Protein AF-A0A1M5LAT4-F1 (afdb_monomer_lite)

Organism: NCBI:txid1508389

Structure (mmCIF, N/CA/C/O backbone):
data_AF-A0A1M5LAT4-F1
#
_entry.id   AF-A0A1M5LAT4-F1
#
loop_
_atom_site.group_PDB
_atom_site.id
_atom_site.type_symbol
_atom_site.label_atom_id
_atom_site.label_alt_id
_atom_site.label_comp_id
_atom_site.label_asym_id
_atom_site.label_entity_id
_atom_site.label_seq_id
_atom_site.pdbx_PDB_ins_code
_atom_site.Cartn_x
_atom_site.Cartn_y
_atom_site.Cartn_z
_atom_site.occupancy
_atom_site.B_iso_or_equiv
_atom_site.auth_seq_id
_atom_site.auth_comp_id
_atom_site.auth_asym_id
_atom_site.auth_atom_id
_atom_site.pdbx_PDB_model_num
ATOM 1 N N . MET A 1 1 ? -32.241 -12.413 3.068 1.00 38.00 1 MET A N 1
ATOM 2 C CA . MET A 1 1 ? -31.663 -13.450 3.948 1.00 38.00 1 MET A CA 1
ATOM 3 C C . MET A 1 1 ? -32.256 -14.799 3.569 1.00 38.00 1 MET A C 1
ATOM 5 O O . MET A 1 1 ? -33.419 -15.039 3.853 1.00 38.00 1 MET A O 1
ATOM 9 N N . ARG A 1 2 ? -31.487 -15.647 2.881 1.00 30.70 2 ARG A N 1
ATOM 10 C CA . ARG A 1 2 ? -31.739 -17.091 2.775 1.00 30.70 2 ARG A CA 1
ATOM 11 C C . ARG A 1 2 ? -30.520 -17.772 3.378 1.00 30.70 2 ARG A C 1
ATOM 13 O O . ARG A 1 2 ? -29.404 -17.473 2.968 1.00 30.70 2 ARG A O 1
ATOM 20 N N . MET A 1 3 ? -30.750 -18.585 4.400 1.00 35.03 3 MET A N 1
ATOM 21 C CA . MET A 1 3 ? -29.731 -19.415 5.030 1.00 35.03 3 MET A CA 1
ATOM 22 C C . MET A 1 3 ? -29.329 -20.536 4.064 1.00 35.03 3 MET A C 1
ATOM 24 O O . MET A 1 3 ? -30.205 -21.164 3.473 1.00 35.03 3 MET A O 1
ATOM 28 N N . CYS A 1 4 ? -28.029 -20.804 3.923 1.00 37.41 4 CYS A N 1
ATOM 29 C CA . CYS A 1 4 ? -27.569 -22.090 3.404 1.00 37.41 4 CYS A CA 1
ATOM 30 C C . CYS A 1 4 ? -27.713 -23.117 4.529 1.00 37.41 4 CYS A C 1
ATOM 32 O O . CYS A 1 4 ? -26.981 -23.064 5.517 1.00 37.41 4 CYS A O 1
ATOM 34 N N . GLY A 1 5 ? -28.707 -23.993 4.383 1.00 33.53 5 GLY A N 1
ATOM 35 C CA . GLY A 1 5 ? -28.889 -25.177 5.209 1.00 33.53 5 GLY A CA 1
ATOM 36 C C . GLY A 1 5 ? -27.759 -26.176 4.981 1.00 33.53 5 GLY A C 1
ATOM 37 O O . GLY A 1 5 ? -27.284 -26.367 3.862 1.00 33.53 5 GLY A O 1
ATOM 38 N N . PHE A 1 6 ? -27.321 -26.763 6.084 1.00 48.72 6 PHE A N 1
ATOM 39 C CA . PHE A 1 6 ? -26.378 -27.860 6.163 1.00 48.72 6 PHE A CA 1
ATOM 40 C C . PHE A 1 6 ? -27.213 -29.144 6.155 1.00 48.72 6 PHE A C 1
ATOM 42 O O . PHE A 1 6 ? -27.830 -29.448 7.167 1.00 48.72 6 PHE A O 1
ATOM 49 N N . ASP A 1 7 ? -27.257 -29.862 5.032 1.00 38.88 7 ASP A N 1
ATOM 50 C CA . ASP A 1 7 ? -27.910 -31.172 4.934 1.00 38.88 7 ASP A CA 1
ATOM 51 C C . ASP A 1 7 ? -26.970 -32.177 4.256 1.00 38.88 7 ASP A C 1
ATOM 53 O O . ASP A 1 7 ? -26.504 -31.959 3.136 1.00 38.88 7 ASP A O 1
ATOM 57 N N . GLY A 1 8 ? -26.737 -33.305 4.932 1.00 34.81 8 GLY A N 1
ATOM 58 C CA . GLY A 1 8 ? -26.387 -34.565 4.275 1.00 34.81 8 GLY A CA 1
ATOM 59 C C . GLY A 1 8 ? -24.913 -34.972 4.253 1.00 34.81 8 GLY A C 1
ATOM 60 O O . GLY A 1 8 ? -24.355 -35.212 3.183 1.00 34.81 8 GLY A O 1
ATOM 61 N N . LEU A 1 9 ? -24.310 -35.171 5.429 1.00 40.91 9 LEU A N 1
ATOM 62 C CA . LEU A 1 9 ? -23.431 -36.331 5.612 1.00 40.91 9 LEU A CA 1
ATOM 63 C C . LEU A 1 9 ? -24.376 -37.541 5.664 1.00 40.91 9 LEU A C 1
ATOM 65 O O . LEU A 1 9 ? -25.207 -37.565 6.560 1.00 40.91 9 LEU A O 1
ATOM 69 N N . ASP A 1 10 ? -24.326 -38.413 4.650 1.00 38.88 10 ASP A N 1
ATOM 70 C CA . ASP A 1 10 ? -24.841 -39.804 4.602 1.00 38.88 10 ASP A CA 1
ATOM 71 C C . ASP A 1 10 ? -25.360 -40.162 3.197 1.00 38.88 10 ASP A C 1
ATOM 73 O O . ASP A 1 10 ? -26.544 -40.355 2.940 1.00 38.88 10 ASP A O 1
ATOM 77 N N . SER A 1 11 ? -24.436 -40.278 2.243 1.00 38.75 11 SER A N 1
ATOM 78 C CA . SER A 1 11 ? -24.612 -41.169 1.087 1.00 38.75 11 SER A CA 1
ATOM 79 C C . SER A 1 11 ? -23.253 -41.721 0.660 1.00 38.75 11 SER A C 1
ATOM 81 O O . SER A 1 11 ? -22.569 -41.246 -0.245 1.00 38.75 11 SER A O 1
ATOM 83 N N . PHE A 1 12 ? -22.845 -42.741 1.410 1.00 42.44 12 PHE A N 1
ATOM 84 C CA . PHE A 1 12 ? -21.807 -43.693 1.049 1.00 42.44 12 PHE A CA 1
ATOM 85 C C . PHE A 1 12 ? -22.150 -44.366 -0.299 1.00 42.44 12 PHE A C 1
ATOM 87 O O . PHE A 1 12 ? -23.277 -44.800 -0.512 1.00 42.44 12 PHE A O 1
ATOM 94 N N . LEU A 1 13 ? -21.119 -44.538 -1.134 1.00 43.12 13 LEU A N 1
ATOM 95 C CA . LEU A 1 13 ? -20.994 -45.500 -2.242 1.00 43.12 13 LEU A CA 1
ATOM 96 C C . LEU A 1 13 ? -21.685 -45.185 -3.583 1.00 43.12 13 LEU A C 1
ATOM 98 O O . LEU A 1 13 ? -22.865 -45.424 -3.805 1.00 43.12 13 LEU A O 1
ATOM 102 N N . GLY A 1 14 ? -20.831 -44.868 -4.563 1.00 41.31 14 GLY A N 1
ATOM 103 C CA . GLY A 1 14 ? -20.960 -45.462 -5.894 1.00 41.31 14 GLY A CA 1
ATOM 104 C C . GLY A 1 14 ? -21.566 -44.586 -6.984 1.00 41.31 14 GLY A C 1
ATOM 105 O O . GLY A 1 14 ? -22.631 -44.899 -7.502 1.00 41.31 14 GLY A O 1
ATOM 106 N N . LYS A 1 15 ? -20.828 -43.571 -7.449 1.00 34.50 15 LYS A N 1
ATOM 107 C CA . LYS A 1 15 ? -20.846 -43.187 -8.873 1.00 34.50 15 LYS A CA 1
ATOM 108 C C . LYS A 1 15 ? -19.645 -42.311 -9.223 1.00 34.50 15 LYS A C 1
ATOM 110 O O . LYS A 1 15 ? -19.534 -41.171 -8.784 1.00 34.50 15 LYS A O 1
ATOM 115 N N . LYS A 1 16 ? -18.751 -42.857 -10.055 1.00 46.84 16 LYS A N 1
ATOM 116 C CA . LYS A 1 16 ? -17.821 -42.075 -10.878 1.00 46.84 16 LYS A CA 1
ATOM 117 C C . LYS A 1 16 ? -18.652 -41.117 -11.737 1.00 46.84 16 LYS A C 1
ATOM 119 O O . LYS A 1 16 ? -19.292 -41.554 -12.687 1.00 46.84 16 LYS A O 1
ATOM 124 N N . ALA A 1 17 ? -18.625 -39.833 -11.418 1.00 40.69 17 ALA A N 1
ATOM 125 C CA . ALA A 1 17 ? -19.034 -38.772 -12.325 1.00 40.69 17 ALA A CA 1
ATOM 126 C C . ALA A 1 17 ? -18.101 -37.588 -12.072 1.00 40.69 17 ALA A C 1
ATOM 128 O O . ALA A 1 17 ? -18.102 -37.009 -10.985 1.00 40.69 17 ALA A O 1
ATOM 129 N N . GLY A 1 18 ? -17.237 -37.304 -13.048 1.00 47.22 18 GLY A N 1
ATOM 130 C CA . GLY A 1 18 ? -16.324 -36.171 -13.004 1.00 47.22 18 GLY A CA 1
ATOM 131 C C . GLY A 1 18 ? -17.115 -34.887 -12.798 1.00 47.22 18 GLY A C 1
ATOM 132 O O . GLY A 1 18 ? -17.908 -34.501 -13.653 1.00 47.22 18 GLY A O 1
ATOM 133 N N . ARG A 1 19 ? -16.913 -34.241 -11.649 1.00 41.84 19 ARG A N 1
ATOM 134 C CA . ARG A 1 19 ? -17.373 -32.871 -11.446 1.00 41.84 19 ARG A CA 1
ATOM 135 C C . ARG A 1 19 ? -16.429 -31.954 -12.225 1.00 41.84 19 ARG A C 1
ATOM 137 O O . ARG A 1 19 ? -15.225 -32.010 -11.974 1.00 41.84 19 ARG A O 1
ATOM 144 N N . PRO A 1 20 ? -16.920 -31.139 -13.170 1.00 40.19 20 PRO A N 1
ATOM 145 C CA . PRO A 1 20 ? -16.083 -30.131 -13.797 1.00 40.19 20 PRO A CA 1
ATOM 146 C C . PRO A 1 20 ? -15.702 -29.087 -12.738 1.00 40.19 20 PRO A C 1
ATOM 148 O O . PRO A 1 20 ? -16.550 -28.635 -11.969 1.00 40.19 20 PRO A O 1
ATOM 151 N N . ALA A 1 21 ? -14.428 -28.688 -12.702 1.00 48.66 21 ALA A N 1
ATOM 152 C CA . ALA A 1 21 ? -13.865 -27.668 -11.803 1.00 48.66 21 ALA A CA 1
ATOM 153 C C . ALA A 1 21 ? -14.453 -26.243 -11.999 1.00 48.66 21 ALA A C 1
ATOM 155 O O . ALA A 1 21 ? -13.915 -25.253 -11.508 1.00 48.66 21 ALA A O 1
ATOM 156 N N . THR A 1 22 ? -15.558 -26.123 -12.736 1.00 47.88 22 THR A N 1
ATOM 157 C CA . THR A 1 22 ? -16.209 -24.872 -13.133 1.00 47.88 22 THR A CA 1
ATOM 158 C C . THR A 1 22 ? -17.220 -24.351 -12.107 1.00 47.88 22 THR A C 1
ATOM 160 O O . THR A 1 22 ? -17.593 -23.186 -12.170 1.00 47.88 22 THR A O 1
ATOM 163 N N . PHE A 1 23 ? -17.668 -25.174 -11.150 1.00 40.22 23 PHE A N 1
ATOM 164 C CA . PHE A 1 23 ? -18.742 -24.780 -10.223 1.00 40.22 23 PHE A CA 1
ATOM 165 C C . PHE A 1 23 ? -18.245 -23.946 -9.024 1.00 40.22 23 PHE A C 1
ATOM 167 O O . PHE A 1 23 ? -18.907 -22.992 -8.621 1.00 40.22 23 PHE A O 1
ATOM 174 N N . GLU A 1 24 ? -17.050 -24.231 -8.488 1.00 43.88 24 GLU A N 1
ATOM 175 C CA . GLU A 1 24 ? -16.435 -23.402 -7.429 1.00 43.88 24 GLU A CA 1
ATOM 176 C C . GLU A 1 24 ? -15.959 -22.043 -7.959 1.00 43.88 24 GLU A C 1
ATOM 178 O O . GLU A 1 24 ? -16.046 -21.030 -7.265 1.00 43.88 24 GLU A O 1
ATOM 183 N N . THR A 1 25 ? -15.516 -21.991 -9.218 1.00 42.94 25 THR A N 1
ATOM 184 C CA . THR A 1 25 ? -15.091 -20.747 -9.871 1.00 42.94 25 THR A CA 1
ATOM 185 C C . THR A 1 25 ? -16.272 -19.832 -10.200 1.00 42.94 25 THR A C 1
ATOM 187 O O . THR A 1 25 ? -16.139 -18.620 -10.060 1.00 42.94 25 THR A O 1
ATOM 190 N N . GLN A 1 26 ? -17.443 -20.374 -10.553 1.00 40.06 26 GLN A N 1
ATOM 191 C CA . GLN A 1 26 ? -18.651 -19.571 -10.796 1.00 40.06 26 GLN A CA 1
ATOM 192 C C . GLN A 1 26 ? -19.195 -18.909 -9.523 1.00 40.06 26 GLN A C 1
ATOM 194 O O . GLN A 1 26 ? -19.536 -17.731 -9.560 1.00 40.06 26 GLN A O 1
ATOM 199 N N . CYS A 1 27 ? -19.185 -19.602 -8.380 1.00 39.44 27 CYS A N 1
ATOM 200 C CA . CYS A 1 27 ? -19.635 -19.014 -7.113 1.00 39.44 27 CYS A CA 1
ATOM 201 C C . CYS A 1 27 ? -18.693 -17.894 -6.621 1.00 39.44 27 CYS A C 1
ATOM 203 O O . CYS A 1 27 ? -19.154 -16.882 -6.097 1.00 39.44 27 CYS A O 1
ATOM 205 N N . PHE A 1 28 ? -17.379 -18.039 -6.846 1.00 41.34 28 PHE A N 1
ATOM 206 C CA . PHE A 1 28 ? -16.391 -16.996 -6.549 1.00 41.34 28 PHE A CA 1
ATOM 207 C C . PHE A 1 28 ? -16.538 -15.781 -7.477 1.00 41.34 28 PHE A C 1
ATOM 209 O O . PHE A 1 28 ? -16.430 -14.646 -7.022 1.00 41.34 28 PHE A O 1
ATOM 216 N N . LEU A 1 29 ? -16.816 -15.999 -8.767 1.00 42.03 29 LEU A N 1
ATOM 217 C CA . LEU A 1 29 ? -17.020 -14.924 -9.744 1.00 42.03 29 LEU A CA 1
ATOM 218 C C . LEU A 1 29 ? -18.334 -14.160 -9.520 1.00 42.03 29 LEU A C 1
ATOM 220 O O . LEU A 1 29 ? -18.347 -12.941 -9.691 1.00 42.03 29 LEU A O 1
ATOM 224 N N . ASP A 1 30 ? -19.403 -14.829 -9.078 1.00 46.81 30 ASP A N 1
ATOM 225 C CA . ASP A 1 30 ? -20.666 -14.174 -8.715 1.00 46.81 30 ASP A CA 1
ATOM 226 C C . ASP A 1 30 ? -20.532 -13.344 -7.429 1.00 46.81 30 ASP A C 1
ATOM 228 O O . ASP A 1 30 ? -20.989 -12.197 -7.387 1.00 46.81 30 ASP A O 1
ATOM 232 N N . GLU A 1 31 ? -19.819 -13.845 -6.411 1.00 53.12 31 GLU A N 1
ATOM 233 C CA . GLU A 1 31 ? -19.460 -13.029 -5.245 1.00 53.12 31 GLU A CA 1
ATOM 234 C C . GLU A 1 31 ? -18.589 -11.833 -5.646 1.00 53.12 31 GLU A C 1
ATOM 236 O O . GLU A 1 31 ? -18.840 -10.731 -5.164 1.00 53.12 31 GLU A O 1
ATOM 241 N N . PHE A 1 32 ? -17.630 -12.012 -6.566 1.00 44.44 32 PHE A N 1
ATOM 242 C CA . PHE A 1 32 ? -16.744 -10.953 -7.069 1.00 44.44 32 PHE A CA 1
ATOM 243 C C . PHE A 1 32 ? -17.491 -9.894 -7.897 1.00 44.44 32 PHE A C 1
ATOM 245 O O . PHE A 1 32 ? -17.198 -8.705 -7.789 1.00 44.44 32 PHE A O 1
ATOM 252 N N . SER A 1 33 ? -18.495 -10.298 -8.679 1.00 48.06 33 SER A N 1
ATOM 253 C CA . SER A 1 33 ? -19.384 -9.410 -9.441 1.00 48.06 33 SER A CA 1
ATOM 254 C C . SER A 1 33 ? -20.240 -8.538 -8.518 1.00 48.06 33 SER A C 1
ATOM 256 O O . SER A 1 33 ? -20.291 -7.316 -8.679 1.00 48.06 33 SER A O 1
ATOM 258 N N . ILE A 1 34 ? -20.830 -9.134 -7.477 1.00 56.75 34 ILE A N 1
ATOM 259 C CA . ILE A 1 34 ? -21.591 -8.408 -6.448 1.00 56.75 34 ILE A CA 1
ATOM 260 C C . ILE A 1 34 ? -20.668 -7.453 -5.673 1.00 56.75 34 ILE A C 1
ATOM 262 O O . ILE A 1 34 ? -21.050 -6.323 -5.357 1.00 56.75 34 ILE A O 1
ATOM 266 N N . LEU A 1 35 ? -19.423 -7.868 -5.432 1.00 52.28 35 LEU A N 1
ATOM 267 C CA . LEU A 1 35 ? -18.354 -7.060 -4.848 1.00 52.28 35 LEU A CA 1
ATOM 268 C C . LEU A 1 35 ? -18.014 -5.846 -5.719 1.00 52.28 35 LEU A C 1
ATOM 270 O O . LEU A 1 35 ? -17.960 -4.735 -5.200 1.00 52.28 35 LEU A O 1
ATOM 274 N N . LEU A 1 36 ? -17.840 -6.033 -7.030 1.00 47.00 36 LEU A N 1
ATOM 275 C CA . LEU A 1 36 ? -17.546 -4.971 -7.997 1.00 47.00 36 LEU A CA 1
ATOM 276 C C . LEU A 1 36 ? -18.714 -3.990 -8.145 1.00 47.00 36 LEU A C 1
ATOM 278 O O . LEU A 1 36 ? -18.493 -2.780 -8.134 1.00 47.00 36 LEU A O 1
ATOM 282 N N . HIS A 1 37 ? -19.956 -4.480 -8.187 1.00 51.41 37 HIS A N 1
ATOM 283 C CA . HIS A 1 37 ? -21.149 -3.627 -8.202 1.00 51.41 37 HIS A CA 1
ATOM 284 C C . HIS A 1 37 ? -21.312 -2.844 -6.887 1.00 51.41 37 HIS A C 1
ATOM 286 O O . HIS A 1 37 ? -21.652 -1.661 -6.900 1.00 51.41 37 HIS A O 1
ATOM 292 N N . SER A 1 38 ? -20.992 -3.465 -5.748 1.00 48.31 38 SER A N 1
ATOM 293 C CA . SER A 1 38 ? -20.946 -2.802 -4.440 1.00 48.31 38 SER A CA 1
ATOM 294 C C . SER A 1 38 ? -19.794 -1.793 -4.328 1.00 48.31 38 SER A C 1
ATOM 296 O O . SER A 1 38 ? -19.949 -0.770 -3.667 1.00 48.31 38 SER A O 1
ATOM 298 N N . ILE A 1 39 ? -18.639 -2.044 -4.956 1.00 48.59 39 ILE A N 1
ATOM 299 C CA . ILE A 1 39 ? -17.518 -1.089 -5.061 1.00 48.59 39 ILE A CA 1
ATOM 300 C C . ILE A 1 39 ? -17.949 0.134 -5.885 1.00 48.59 39 ILE A C 1
ATOM 302 O O . ILE A 1 39 ? -17.655 1.264 -5.499 1.00 48.59 39 ILE A O 1
ATOM 306 N N . TRP A 1 40 ? -18.688 -0.074 -6.977 1.00 50.69 40 TRP A N 1
ATOM 307 C CA . TRP A 1 40 ? -19.139 1.001 -7.866 1.00 50.69 40 TRP A CA 1
ATOM 308 C C . TRP A 1 40 ? -20.200 1.910 -7.228 1.00 50.69 40 TRP A C 1
ATOM 310 O O . TRP A 1 40 ? -20.123 3.131 -7.357 1.00 50.69 40 TRP A O 1
ATOM 320 N N . TYR A 1 41 ? -21.164 1.340 -6.495 1.00 50.09 41 TYR A N 1
ATOM 321 C CA . TYR A 1 41 ? -22.194 2.123 -5.798 1.00 50.09 41 TYR A CA 1
ATOM 322 C C . TYR A 1 41 ? -21.637 2.937 -4.616 1.00 50.09 41 TYR A C 1
ATOM 324 O O . TYR A 1 41 ? -22.071 4.070 -4.402 1.00 50.09 41 TYR A O 1
ATOM 332 N N . ASP A 1 42 ? -20.638 2.420 -3.894 1.00 47.03 42 ASP A N 1
ATOM 333 C CA . ASP A 1 42 ? -20.032 3.128 -2.754 1.00 47.03 42 ASP A CA 1
ATOM 334 C C . ASP A 1 42 ? -19.101 4.279 -3.168 1.00 47.03 42 ASP A C 1
ATOM 336 O O . ASP A 1 42 ? -18.911 5.225 -2.400 1.00 47.03 42 ASP A O 1
ATOM 340 N N . LEU A 1 43 ? -18.553 4.258 -4.392 1.00 47.38 43 LEU A N 1
ATOM 341 C CA . LEU A 1 43 ? -17.706 5.344 -4.902 1.00 47.38 43 LEU A CA 1
ATOM 342 C C . LEU A 1 43 ? -18.463 6.678 -5.054 1.00 47.38 43 LEU A C 1
ATOM 344 O O . LEU A 1 43 ? -17.833 7.734 -5.089 1.00 47.38 43 LEU A O 1
ATOM 348 N N . ARG A 1 44 ? -19.804 6.655 -5.122 1.00 45.47 44 ARG A N 1
ATOM 349 C CA . ARG A 1 44 ? -20.636 7.844 -5.380 1.00 45.47 44 ARG A CA 1
ATOM 350 C C . ARG A 1 44 ? -21.049 8.621 -4.124 1.00 45.47 44 ARG A C 1
ATOM 352 O O . ARG A 1 44 ? -21.462 9.768 -4.253 1.00 45.47 44 ARG A O 1
ATOM 359 N N . LEU A 1 45 ? -20.937 8.036 -2.928 1.00 46.81 45 LEU A N 1
ATOM 360 C CA . LEU A 1 45 ? -21.480 8.613 -1.682 1.00 46.81 45 LEU A CA 1
ATOM 361 C C . LEU A 1 45 ? -20.428 9.179 -0.713 1.00 46.81 45 LEU A C 1
ATOM 363 O O . LEU A 1 45 ? -20.774 9.670 0.356 1.00 46.81 45 LEU A O 1
ATOM 367 N N . TYR A 1 46 ? -19.142 9.136 -1.060 1.00 48.28 46 TYR A N 1
ATOM 368 C CA . TYR A 1 46 ? -18.070 9.195 -0.063 1.00 48.28 46 TYR A CA 1
ATOM 369 C C . TYR A 1 46 ? -17.089 10.368 -0.247 1.00 48.28 46 TYR A C 1
ATOM 371 O O . TYR A 1 46 ? -15.866 10.193 -0.214 1.00 48.28 46 TYR A O 1
ATOM 379 N N . GLN A 1 47 ? -17.623 11.589 -0.368 1.00 41.56 47 GLN A N 1
ATOM 380 C CA . GLN A 1 47 ? -16.867 12.815 -0.087 1.00 41.56 47 GLN A CA 1
ATOM 381 C C . GLN A 1 47 ? -16.582 12.896 1.420 1.00 41.56 47 GLN A C 1
ATOM 383 O O . GLN A 1 47 ? -17.358 13.455 2.188 1.00 41.56 47 GLN A O 1
ATOM 388 N N . VAL A 1 48 ? -15.461 12.325 1.861 1.00 47.97 48 VAL A N 1
ATOM 389 C CA . VAL A 1 48 ? -14.884 12.653 3.172 1.00 47.97 48 VAL A CA 1
ATOM 390 C C . VAL A 1 48 ? -13.652 13.501 2.888 1.00 47.97 48 VAL A C 1
ATOM 392 O O . VAL A 1 48 ? -12.757 13.007 2.196 1.00 47.97 48 VAL A O 1
ATOM 395 N N . PRO A 1 49 ? -13.588 14.758 3.356 1.00 50.12 49 PRO A N 1
ATOM 396 C CA . PRO A 1 49 ? -12.402 15.580 3.179 1.00 50.12 49 PRO A CA 1
ATOM 397 C C . PRO A 1 49 ? -11.252 14.939 3.961 1.00 50.12 49 PRO A C 1
ATOM 399 O O . PRO A 1 49 ? -11.223 14.939 5.190 1.00 50.12 49 PRO A O 1
ATOM 402 N N . MET A 1 50 ? -10.328 14.320 3.231 1.00 57.16 50 MET A N 1
ATOM 403 C CA . MET A 1 50 ? -9.138 13.690 3.780 1.00 57.16 50 MET A CA 1
ATOM 404 C C . MET A 1 50 ? -8.028 14.746 3.798 1.00 57.16 50 MET A C 1
ATOM 406 O O . MET A 1 50 ? -7.384 14.994 2.788 1.00 57.16 50 MET A O 1
ATOM 410 N N . PHE A 1 51 ? -7.859 15.384 4.959 1.00 54.66 51 PHE A N 1
ATOM 411 C CA . PHE A 1 51 ? -6.773 16.315 5.298 1.00 54.66 51 PHE A CA 1
ATOM 412 C C . PHE A 1 51 ? -6.788 17.678 4.584 1.00 54.66 51 PHE A C 1
ATOM 414 O O . PHE A 1 51 ? -5.947 17.971 3.741 1.00 54.66 51 PHE A O 1
ATOM 421 N N . SER A 1 52 ? -7.680 18.580 5.000 1.00 44.22 52 SER A N 1
ATOM 422 C CA . SER A 1 52 ? -7.504 20.015 4.739 1.00 44.22 52 SER A CA 1
ATOM 423 C C . SER A 1 52 ? -6.844 20.706 5.943 1.00 44.22 52 SER A C 1
ATOM 425 O O . SER A 1 52 ? -7.493 20.910 6.963 1.00 44.22 52 SER A O 1
ATOM 427 N N . GLY A 1 53 ? -5.564 21.078 5.819 1.00 51.81 53 GLY A N 1
ATOM 428 C CA . GLY A 1 53 ? -4.971 22.226 6.530 1.00 51.81 53 GLY A CA 1
ATOM 429 C C . GLY A 1 53 ? -4.515 22.085 7.993 1.00 51.81 53 GLY A C 1
ATOM 430 O O . GLY A 1 53 ? -4.186 23.107 8.590 1.00 51.81 53 GLY A O 1
ATOM 431 N N . PHE A 1 54 ? -4.458 20.889 8.588 1.00 56.16 54 PHE A N 1
ATOM 432 C CA . PHE A 1 54 ? -4.046 20.728 9.996 1.00 56.16 54 PHE A CA 1
ATOM 433 C C . PHE A 1 54 ? -2.534 20.509 10.174 1.00 56.16 54 PHE A C 1
ATOM 435 O O . PHE A 1 54 ? -1.900 19.786 9.403 1.00 56.16 54 PHE A O 1
ATOM 442 N N . LYS A 1 55 ? -1.947 21.110 11.221 1.00 70.50 55 LYS A N 1
ATOM 443 C CA . LYS A 1 55 ? -0.559 20.846 11.635 1.00 70.50 55 LYS A CA 1
ATOM 444 C C . LYS A 1 55 ? -0.446 19.414 12.165 1.00 70.50 55 LYS A C 1
ATOM 446 O O . LYS A 1 55 ? -1.312 18.974 12.914 1.00 70.50 55 LYS A O 1
ATOM 451 N N . LEU A 1 56 ? 0.654 18.710 11.854 1.00 62.81 56 LEU A N 1
ATOM 452 C CA . LEU A 1 56 ? 0.906 17.338 12.342 1.00 62.81 56 LEU A CA 1
ATOM 453 C C . LEU A 1 56 ? 0.796 17.204 13.873 1.00 62.81 56 LEU A C 1
ATOM 455 O O . LEU A 1 56 ? 0.480 16.124 14.368 1.00 62.81 56 LEU A O 1
ATOM 459 N N . SER A 1 57 ? 1.052 18.284 14.618 1.00 69.88 57 SER A N 1
ATOM 460 C CA . SER A 1 57 ? 0.914 18.334 16.077 1.00 69.88 57 SER A CA 1
ATOM 461 C C . SER A 1 57 ? -0.512 18.056 16.549 1.00 69.88 57 SER A C 1
ATOM 463 O O . SER A 1 57 ? -0.679 17.353 17.544 1.00 69.88 57 SER A O 1
ATOM 465 N N . ASP A 1 58 ? -1.511 18.517 15.797 1.00 79.19 58 ASP A N 1
ATOM 466 C CA . ASP A 1 58 ? -2.908 18.599 16.238 1.00 79.19 58 ASP A CA 1
ATOM 467 C C . ASP A 1 58 ? -3.708 17.335 15.880 1.00 79.19 58 ASP A C 1
ATOM 469 O O . ASP A 1 58 ? -4.851 17.177 16.300 1.00 79.19 58 ASP A O 1
ATOM 473 N N . LEU A 1 59 ? -3.107 16.413 15.114 1.00 79.00 59 LEU A N 1
ATOM 474 C CA . LEU A 1 59 ? -3.751 15.165 14.710 1.00 79.00 59 LEU A CA 1
ATOM 475 C C . LEU A 1 59 ? -3.862 14.178 15.877 1.00 79.00 59 LEU A C 1
ATOM 477 O O . LEU A 1 59 ? -2.920 13.988 16.663 1.00 79.00 59 LEU A O 1
ATOM 481 N N . THR A 1 60 ? -4.994 13.476 15.907 1.00 84.88 60 THR A N 1
ATOM 482 C CA . THR A 1 60 ? -5.231 12.336 16.802 1.00 84.88 60 THR A CA 1
ATOM 483 C C . THR A 1 60 ? -4.258 11.187 16.507 1.00 84.88 60 THR A C 1
ATOM 485 O O . THR A 1 60 ? -3.642 11.113 15.437 1.00 84.88 60 THR A O 1
ATOM 488 N N . GLN A 1 61 ? -4.067 10.283 17.471 1.00 85.50 61 GLN A N 1
ATOM 489 C CA . GLN A 1 61 ? -3.112 9.179 17.336 1.00 85.50 61 GLN A CA 1
ATOM 490 C C . GLN A 1 61 ? -3.477 8.243 16.165 1.00 85.50 61 GLN A C 1
ATOM 492 O O . GLN A 1 61 ? -2.587 7.809 15.429 1.00 85.50 61 GLN A O 1
ATOM 497 N N . GLY A 1 62 ? -4.765 8.010 15.917 1.00 84.00 62 GLY A N 1
ATOM 498 C CA . GLY A 1 62 ? -5.274 7.216 14.805 1.00 84.00 62 GLY A CA 1
ATOM 499 C C . GLY A 1 62 ? -5.103 7.898 13.452 1.00 84.00 62 GLY A C 1
ATOM 500 O O . GLY A 1 62 ? -4.750 7.234 12.479 1.00 84.00 62 GLY A O 1
ATOM 501 N N . GLU A 1 63 ? -5.269 9.220 13.366 1.00 86.81 63 GLU A N 1
ATOM 502 C CA . GLU A 1 63 ? -4.990 9.972 12.131 1.00 86.81 63 GLU A CA 1
ATOM 503 C C . GLU A 1 63 ? -3.497 9.963 11.783 1.00 86.81 63 GLU A C 1
ATOM 505 O O . GLU A 1 63 ? -3.135 9.779 10.618 1.00 86.81 63 GLU A O 1
ATOM 510 N N . LYS A 1 64 ? -2.621 10.079 12.790 1.00 87.69 64 LYS A N 1
ATOM 511 C CA . LYS A 1 64 ? -1.166 9.932 12.620 1.00 87.69 64 LYS A CA 1
ATOM 512 C C . LYS A 1 64 ? -0.798 8.530 12.136 1.00 87.69 64 LYS A C 1
ATOM 514 O O . LYS A 1 64 ? -0.012 8.395 11.199 1.00 87.69 64 LYS A O 1
ATOM 519 N N . ALA A 1 65 ? -1.393 7.492 12.727 1.00 89.44 65 ALA A N 1
ATOM 520 C CA . ALA A 1 65 ? -1.186 6.109 12.301 1.00 89.44 65 ALA A CA 1
ATOM 521 C C . ALA A 1 65 ? -1.652 5.878 10.853 1.00 89.44 65 ALA A C 1
ATOM 523 O O . ALA A 1 65 ? -0.960 5.210 10.083 1.00 89.44 65 ALA A O 1
ATOM 524 N N . LEU A 1 66 ? -2.784 6.468 10.451 1.00 90.25 66 LEU A N 1
ATOM 525 C CA . LEU A 1 66 ? -3.259 6.409 9.069 1.00 90.25 66 LEU A CA 1
ATOM 526 C C . LEU A 1 66 ? -2.279 7.073 8.103 1.00 90.25 66 LEU A C 1
ATOM 528 O O . LEU A 1 66 ? -1.898 6.447 7.115 1.00 90.25 66 LEU A O 1
ATOM 532 N N . LEU A 1 67 ? -1.829 8.295 8.395 1.00 91.31 67 LEU A N 1
ATOM 533 C CA . LEU A 1 67 ? -0.851 9.000 7.563 1.00 91.31 67 LEU A CA 1
ATOM 534 C C . LEU A 1 67 ? 0.444 8.185 7.413 1.00 91.31 67 LEU A C 1
ATOM 536 O O . LEU A 1 67 ? 0.949 8.023 6.303 1.00 91.31 67 LEU A O 1
ATOM 540 N N . ALA A 1 68 ? 0.939 7.614 8.515 1.00 91.62 68 ALA A N 1
ATOM 541 C CA . ALA A 1 68 ? 2.110 6.744 8.507 1.00 91.62 68 ALA A CA 1
ATOM 542 C C . ALA A 1 68 ? 1.892 5.495 7.638 1.00 91.62 68 ALA A C 1
ATOM 544 O O . ALA A 1 68 ? 2.792 5.102 6.897 1.00 91.62 68 ALA A O 1
ATOM 545 N N . SER A 1 69 ? 0.695 4.901 7.667 1.00 93.19 69 SER A N 1
ATOM 546 C CA . SER A 1 69 ? 0.372 3.746 6.822 1.00 93.19 69 SER A CA 1
ATOM 547 C C . SER A 1 69 ? 0.346 4.088 5.330 1.00 93.19 69 SER A C 1
ATOM 549 O O . SER A 1 69 ? 0.884 3.326 4.530 1.00 93.19 69 SER A O 1
ATOM 551 N N . TYR A 1 70 ? -0.178 5.260 4.953 1.00 93.12 70 TYR A N 1
ATOM 552 C CA . TYR A 1 70 ? -0.133 5.744 3.572 1.00 93.12 70 TYR A CA 1
ATOM 553 C C . TYR A 1 70 ? 1.295 6.023 3.111 1.00 93.12 70 TYR A C 1
ATOM 555 O O . TYR A 1 70 ? 1.669 5.620 2.013 1.00 93.12 70 TYR A O 1
ATOM 563 N N . ALA A 1 71 ? 2.108 6.666 3.952 1.00 93.75 71 ALA A N 1
ATOM 564 C CA . ALA A 1 71 ? 3.509 6.930 3.646 1.00 93.75 71 ALA A CA 1
ATOM 565 C C . ALA A 1 71 ? 4.310 5.625 3.493 1.00 93.75 71 ALA A C 1
ATOM 567 O O . ALA A 1 71 ? 5.062 5.469 2.533 1.00 93.75 71 ALA A O 1
ATOM 568 N N . CYS A 1 72 ? 4.103 4.659 4.395 1.00 94.38 72 CYS A N 1
ATOM 569 C CA . CYS A 1 72 ? 4.743 3.347 4.339 1.00 94.38 72 CYS A CA 1
ATOM 570 C C . CYS A 1 72 ? 4.333 2.577 3.078 1.00 94.38 72 CYS A C 1
ATOM 572 O O . CYS A 1 72 ? 5.193 2.122 2.326 1.00 94.38 72 CYS A O 1
ATOM 574 N N . ALA A 1 73 ? 3.034 2.482 2.793 1.00 94.81 73 ALA A N 1
ATOM 575 C CA . ALA A 1 73 ? 2.546 1.813 1.595 1.00 94.81 73 ALA A CA 1
ATOM 576 C C . ALA A 1 73 ? 2.995 2.509 0.307 1.00 94.81 73 ALA A C 1
ATOM 578 O O . ALA A 1 73 ? 3.343 1.830 -0.654 1.00 94.81 73 ALA A O 1
ATOM 579 N N . GLY A 1 74 ? 3.047 3.843 0.292 1.00 95.00 74 GLY A N 1
ATOM 580 C CA . GLY A 1 74 ? 3.599 4.617 -0.816 1.00 95.00 74 GLY A CA 1
ATOM 581 C C . GLY A 1 74 ? 5.081 4.320 -1.046 1.00 95.00 74 GLY A C 1
ATOM 582 O O . GLY A 1 74 ? 5.480 4.068 -2.179 1.00 95.00 74 GLY A O 1
ATOM 583 N N . ALA A 1 75 ? 5.891 4.261 0.014 1.00 95.56 75 ALA A N 1
ATOM 584 C CA . ALA A 1 75 ? 7.313 3.926 -0.081 1.00 95.56 75 ALA A CA 1
ATOM 585 C C . ALA A 1 75 ? 7.541 2.488 -0.580 1.00 95.56 75 ALA A C 1
ATOM 587 O O . ALA A 1 75 ? 8.351 2.260 -1.479 1.00 95.56 75 ALA A O 1
ATOM 588 N N . VAL A 1 76 ? 6.787 1.517 -0.054 1.00 95.81 76 VAL A N 1
ATOM 589 C CA . VAL A 1 76 ? 6.852 0.120 -0.516 1.00 95.81 76 VAL A CA 1
ATOM 590 C C . VAL A 1 76 ? 6.311 -0.009 -1.948 1.00 95.81 76 VAL A C 1
ATOM 592 O O . VAL A 1 76 ? 6.868 -0.752 -2.753 1.00 95.81 76 VAL A O 1
ATOM 595 N N . GLY A 1 77 ? 5.276 0.751 -2.311 1.00 94.75 77 GLY A N 1
ATOM 596 C CA . GLY A 1 77 ? 4.736 0.850 -3.670 1.00 94.75 77 GLY A CA 1
ATOM 597 C C . GLY A 1 77 ? 5.738 1.421 -4.674 1.00 94.75 77 GLY A C 1
ATOM 598 O O . GLY A 1 77 ? 5.901 0.887 -5.769 1.00 94.75 77 GLY A O 1
ATOM 599 N N . ALA A 1 78 ? 6.473 2.464 -4.289 1.00 94.25 78 ALA A N 1
ATOM 600 C CA . ALA A 1 78 ? 7.563 3.004 -5.095 1.00 94.25 78 ALA A CA 1
ATOM 601 C C . ALA A 1 78 ? 8.650 1.944 -5.306 1.00 94.25 78 ALA A C 1
ATOM 603 O O . ALA A 1 78 ? 9.012 1.632 -6.439 1.00 94.25 78 ALA A O 1
ATOM 604 N N . TRP A 1 79 ? 9.120 1.335 -4.214 1.00 92.69 79 TRP A N 1
ATOM 605 C CA . TRP A 1 79 ? 10.172 0.323 -4.249 1.00 92.69 79 TRP A CA 1
ATOM 606 C C . TRP A 1 79 ? 9.797 -0.898 -5.099 1.00 92.69 79 TRP A C 1
ATOM 608 O O . TRP A 1 79 ? 10.572 -1.339 -5.945 1.00 92.69 79 TRP A O 1
ATOM 618 N N . THR A 1 80 ? 8.582 -1.420 -4.927 1.00 92.81 80 THR A N 1
ATOM 619 C CA . THR A 1 80 ? 8.059 -2.540 -5.726 1.00 92.81 80 THR A CA 1
ATOM 620 C C . THR A 1 80 ? 7.987 -2.186 -7.212 1.00 92.81 80 THR A C 1
ATOM 622 O O . THR A 1 80 ? 8.468 -2.963 -8.035 1.00 92.81 80 THR A O 1
ATOM 625 N N . SER A 1 81 ? 7.472 -1.002 -7.563 1.00 91.44 81 SER A N 1
ATOM 626 C CA . SER A 1 81 ? 7.429 -0.509 -8.949 1.00 91.44 81 SER A CA 1
ATOM 627 C C . SER A 1 81 ? 8.825 -0.389 -9.566 1.00 91.44 81 SER A C 1
ATOM 629 O O . SER A 1 81 ? 9.047 -0.807 -10.701 1.00 91.44 81 SER A O 1
ATOM 631 N N . HIS A 1 82 ? 9.800 0.093 -8.796 1.00 88.88 82 HIS A N 1
ATOM 632 C CA . HIS A 1 82 ? 11.188 0.187 -9.235 1.00 88.88 82 HIS A CA 1
ATOM 633 C C . HIS A 1 82 ? 11.803 -1.185 -9.541 1.00 88.88 82 HIS A C 1
ATOM 635 O O . HIS A 1 82 ? 12.432 -1.354 -10.586 1.00 88.88 82 HIS A O 1
ATOM 641 N N . ILE A 1 83 ? 11.576 -2.184 -8.677 1.00 90.12 83 ILE A N 1
ATOM 642 C CA . ILE A 1 83 ? 12.023 -3.566 -8.912 1.00 90.12 83 ILE A CA 1
ATOM 643 C C . ILE A 1 83 ? 11.368 -4.140 -10.171 1.00 90.12 83 ILE A C 1
ATOM 645 O O . ILE A 1 83 ? 12.048 -4.767 -10.986 1.00 90.12 83 ILE A O 1
ATOM 649 N N . VAL A 1 84 ? 10.059 -3.926 -10.338 1.00 89.50 84 VAL A N 1
ATOM 650 C CA . VAL A 1 84 ? 9.322 -4.366 -11.529 1.00 89.50 84 VAL A CA 1
ATOM 651 C C . VAL A 1 84 ? 9.941 -3.739 -12.781 1.00 89.50 84 VAL A C 1
ATOM 653 O O . VAL A 1 84 ? 10.301 -4.464 -13.702 1.00 89.50 84 VAL A O 1
ATOM 656 N N . ALA A 1 85 ? 10.153 -2.420 -12.800 1.00 86.25 85 ALA A N 1
ATOM 657 C CA . ALA A 1 85 ? 10.743 -1.715 -13.937 1.00 86.25 85 ALA A CA 1
ATOM 658 C C . ALA A 1 85 ? 12.150 -2.232 -14.299 1.00 86.25 85 ALA A C 1
ATOM 660 O O . ALA A 1 85 ? 12.436 -2.452 -15.475 1.00 86.25 85 ALA A O 1
ATOM 661 N N . HIS A 1 86 ? 13.007 -2.497 -13.307 1.00 84.69 86 HIS A N 1
ATOM 662 C CA . HIS A 1 86 ? 14.358 -3.033 -13.537 1.00 84.69 86 HIS A CA 1
ATOM 663 C C . HIS A 1 86 ? 14.342 -4.416 -14.184 1.00 84.69 86 HIS A C 1
ATOM 665 O O . HIS A 1 86 ? 15.107 -4.682 -15.112 1.00 84.69 86 HIS A O 1
ATOM 671 N N . ARG A 1 87 ? 13.430 -5.280 -13.730 1.00 81.94 87 ARG A N 1
ATOM 672 C CA . ARG A 1 87 ? 13.272 -6.639 -14.261 1.00 81.94 87 ARG A CA 1
ATOM 673 C C . ARG A 1 87 ? 12.779 -6.642 -15.699 1.00 81.94 87 ARG A C 1
ATOM 675 O O . ARG A 1 87 ? 13.220 -7.466 -16.488 1.00 81.94 87 ARG A O 1
ATOM 682 N N . LEU A 1 88 ? 11.896 -5.711 -16.047 1.00 78.69 88 LEU A N 1
ATOM 683 C CA . LEU A 1 88 ? 11.378 -5.579 -17.409 1.00 78.69 88 LEU A CA 1
ATOM 684 C C . LEU A 1 88 ? 12.426 -5.064 -18.390 1.00 78.69 88 LEU A C 1
ATOM 686 O O . LEU A 1 88 ? 12.431 -5.465 -19.548 1.00 78.69 88 LEU A O 1
ATOM 690 N N . LEU A 1 89 ? 13.315 -4.191 -17.920 1.00 76.06 89 LEU A N 1
ATOM 691 C CA . LEU A 1 89 ? 14.398 -3.628 -18.721 1.00 76.06 89 LEU A CA 1
ATOM 692 C C . LEU A 1 89 ? 15.639 -4.534 -18.786 1.00 76.06 89 LEU A C 1
ATOM 694 O O . LEU A 1 89 ? 16.603 -4.167 -19.453 1.00 76.06 89 LEU A O 1
ATOM 698 N N . GLY A 1 90 ? 15.642 -5.682 -18.096 1.00 70.94 90 GLY A N 1
ATOM 699 C CA . GLY A 1 90 ? 16.775 -6.615 -18.081 1.00 70.94 90 GLY A CA 1
ATOM 700 C C . GLY A 1 90 ? 18.057 -6.018 -17.491 1.00 70.94 90 GLY A C 1
ATOM 701 O O . GLY A 1 90 ? 19.153 -6.365 -17.922 1.00 70.94 90 GLY A O 1
ATOM 702 N N . ARG A 1 91 ? 17.939 -5.066 -16.554 1.00 65.44 91 ARG A N 1
ATOM 703 C CA . ARG A 1 91 ? 19.090 -4.432 -15.893 1.00 65.44 91 ARG A CA 1
ATOM 704 C C . ARG A 1 91 ? 19.367 -5.142 -14.569 1.00 65.44 91 ARG A C 1
ATOM 706 O O . ARG A 1 91 ? 18.657 -4.925 -13.591 1.00 65.44 91 ARG A O 1
ATOM 713 N N . ASP A 1 92 ? 20.423 -5.950 -14.534 1.00 57.19 92 ASP A N 1
ATOM 714 C CA . ASP A 1 92 ? 20.745 -6.834 -13.400 1.00 57.19 92 ASP A CA 1
ATOM 715 C C . ASP A 1 92 ? 21.320 -6.118 -12.161 1.00 57.19 92 ASP A C 1
ATOM 717 O O . ASP A 1 92 ? 21.443 -6.718 -11.093 1.00 57.19 92 ASP A O 1
ATOM 721 N N . ALA A 1 93 ? 21.641 -4.824 -12.253 1.00 56.09 93 ALA A N 1
ATOM 722 C CA . ALA A 1 93 ? 22.204 -4.056 -11.146 1.00 56.09 93 ALA A CA 1
ATOM 723 C C . ALA A 1 93 ? 21.206 -3.019 -10.598 1.00 56.09 93 ALA A C 1
ATOM 725 O O . ALA A 1 93 ? 21.025 -1.941 -11.161 1.00 56.09 93 ALA A O 1
ATOM 726 N N . VAL A 1 94 ? 20.597 -3.345 -9.451 1.00 57.28 94 VAL A N 1
ATOM 727 C CA . VAL A 1 94 ? 19.594 -2.527 -8.728 1.00 57.28 94 VAL A CA 1
ATOM 728 C C . VAL A 1 94 ? 20.180 -1.221 -8.154 1.00 57.28 94 VAL A C 1
ATOM 730 O O . VAL A 1 94 ? 19.438 -0.311 -7.806 1.00 57.28 94 VAL A O 1
ATOM 733 N N . LEU A 1 95 ? 21.510 -1.109 -8.046 1.00 55.00 95 LEU A N 1
ATOM 734 C CA . LEU A 1 95 ? 22.190 -0.038 -7.298 1.00 55.00 95 LEU A CA 1
ATOM 735 C C . LEU A 1 95 ? 23.205 0.788 -8.105 1.00 55.00 95 LEU A C 1
ATOM 737 O O . LEU A 1 95 ? 23.729 1.760 -7.570 1.00 55.00 95 LEU A O 1
ATOM 741 N N . SER A 1 96 ? 23.512 0.435 -9.360 1.00 54.69 96 SER A N 1
ATOM 742 C CA . SER A 1 96 ? 24.652 1.029 -10.086 1.00 54.69 96 SER A CA 1
ATOM 743 C C . SER A 1 96 ? 24.286 2.027 -11.188 1.00 54.69 96 SER A C 1
ATOM 745 O O . SER A 1 96 ? 25.191 2.568 -11.817 1.00 54.69 96 SER A O 1
ATOM 747 N N . ASN A 1 97 ? 23.000 2.273 -11.451 1.00 56.38 97 ASN A N 1
ATOM 748 C CA . ASN A 1 97 ? 22.577 3.221 -12.483 1.00 56.38 97 ASN A CA 1
ATOM 749 C C . ASN A 1 97 ? 22.136 4.554 -11.876 1.00 56.38 97 ASN A C 1
ATOM 751 O O . ASN A 1 97 ? 21.394 4.602 -10.897 1.00 56.38 97 ASN A O 1
ATOM 755 N N . THR A 1 98 ? 22.570 5.648 -12.502 1.00 64.12 98 THR A N 1
ATOM 756 C CA . THR A 1 98 ? 22.019 6.987 -12.287 1.00 64.12 98 THR A CA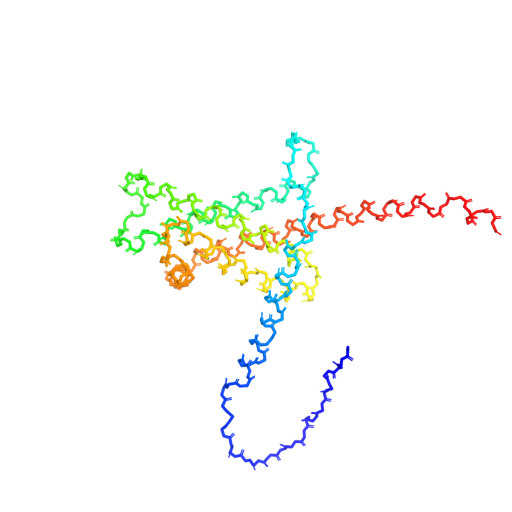 1
ATOM 757 C C . THR A 1 98 ? 20.498 6.935 -12.450 1.00 64.12 98 THR A C 1
ATOM 759 O O . THR A 1 98 ? 20.012 6.428 -13.460 1.00 64.12 98 THR A O 1
ATOM 762 N N . LEU A 1 99 ? 19.752 7.442 -11.462 1.00 69.44 99 LEU A N 1
ATOM 763 C CA . LEU A 1 99 ? 18.292 7.553 -11.524 1.00 69.44 99 LEU A CA 1
ATOM 764 C C . LEU A 1 99 ? 17.906 8.416 -12.729 1.00 69.44 99 LEU A C 1
ATOM 766 O O . LEU A 1 99 ? 18.046 9.639 -12.698 1.00 69.44 99 LEU A O 1
ATOM 770 N N . GLY A 1 100 ? 17.452 7.776 -13.801 1.00 79.69 100 GLY A N 1
ATOM 771 C CA . GLY A 1 100 ? 16.902 8.464 -14.951 1.00 79.69 100 GLY A CA 1
ATOM 772 C C . GLY A 1 100 ? 15.493 8.982 -14.670 1.00 79.69 100 GLY A C 1
ATOM 773 O O . GLY A 1 100 ? 14.839 8.658 -13.673 1.00 79.69 100 GLY A O 1
ATOM 774 N N . ILE A 1 101 ? 15.005 9.812 -15.589 1.00 84.44 101 ILE A N 1
ATOM 775 C CA . ILE A 1 101 ? 13.665 10.412 -15.515 1.00 84.44 101 ILE A CA 1
ATOM 776 C C . ILE A 1 101 ? 12.581 9.321 -15.494 1.00 84.44 101 ILE A C 1
ATOM 778 O O . ILE A 1 101 ? 11.578 9.454 -14.794 1.00 84.44 101 ILE A O 1
ATOM 782 N N . PHE A 1 102 ? 12.800 8.219 -16.215 1.00 83.38 102 PHE A N 1
ATOM 783 C CA . PHE A 1 102 ? 11.879 7.086 -16.261 1.00 83.38 102 PHE A CA 1
ATOM 784 C C . PHE A 1 102 ? 11.811 6.332 -14.922 1.00 83.38 102 PHE A C 1
ATOM 786 O O . PHE A 1 102 ? 10.729 5.970 -14.462 1.00 83.38 102 PHE A O 1
ATOM 793 N N . GLU A 1 103 ? 12.944 6.131 -14.252 1.00 85.12 103 GLU A N 1
ATOM 794 C CA . GLU A 1 103 ? 13.017 5.485 -12.941 1.00 85.12 103 GLU A CA 1
ATOM 795 C C . GLU A 1 103 ? 12.317 6.331 -11.868 1.00 85.12 103 GLU A C 1
ATOM 797 O O . GLU A 1 103 ? 11.566 5.802 -11.050 1.00 85.12 103 GLU A O 1
ATOM 802 N N . ILE A 1 104 ? 12.491 7.656 -11.906 1.00 89.69 104 ILE A N 1
ATOM 803 C CA . ILE A 1 104 ? 11.782 8.584 -11.012 1.00 89.69 104 ILE A CA 1
ATOM 804 C C . ILE A 1 104 ? 10.274 8.554 -11.290 1.00 89.69 104 ILE A C 1
ATOM 806 O O . ILE A 1 104 ? 9.470 8.486 -10.360 1.00 89.69 104 ILE A O 1
ATOM 810 N N . TRP A 1 105 ? 9.875 8.555 -12.564 1.00 90.88 105 TRP A N 1
ATOM 811 C CA . TRP A 1 105 ? 8.467 8.476 -12.948 1.00 90.88 105 TRP A CA 1
ATOM 812 C C . TRP A 1 105 ? 7.809 7.178 -12.465 1.00 90.88 105 TRP A C 1
ATOM 814 O O . TRP A 1 105 ? 6.735 7.213 -11.866 1.00 90.88 105 TRP A O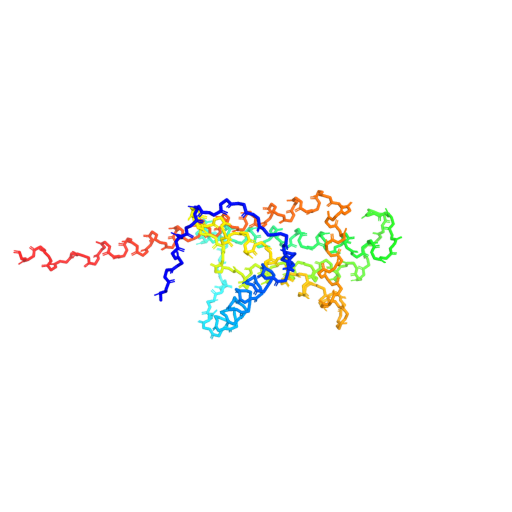 1
ATOM 824 N N . THR A 1 106 ? 8.467 6.035 -12.664 1.00 89.69 106 THR A N 1
ATOM 825 C CA . THR A 1 106 ? 7.960 4.720 -12.235 1.00 89.69 106 THR A CA 1
ATOM 826 C C . THR A 1 106 ? 7.893 4.583 -10.711 1.00 89.69 106 THR A C 1
ATOM 828 O O . THR A 1 106 ? 6.932 3.998 -10.200 1.00 89.69 106 THR A O 1
ATOM 831 N N . LEU A 1 107 ? 8.837 5.177 -9.969 1.00 92.69 107 LEU A N 1
ATOM 832 C CA . LEU A 1 107 ? 8.774 5.306 -8.507 1.00 92.69 107 LEU A CA 1
ATOM 833 C C . LEU A 1 107 ? 7.526 6.091 -8.070 1.00 92.69 107 LEU A C 1
ATOM 835 O O . LEU A 1 107 ? 6.749 5.606 -7.245 1.00 92.69 107 LEU A O 1
ATOM 839 N N . CYS A 1 108 ? 7.299 7.272 -8.654 1.00 93.56 108 CYS A N 1
ATOM 840 C CA . CYS A 1 108 ? 6.128 8.098 -8.355 1.00 93.56 108 CYS A CA 1
ATOM 841 C C . CYS A 1 108 ? 4.816 7.392 -8.724 1.00 93.56 108 CYS A C 1
ATOM 843 O O . CYS A 1 108 ? 3.881 7.385 -7.925 1.00 93.56 108 CYS A O 1
ATOM 845 N N . ALA A 1 109 ? 4.750 6.751 -9.893 1.00 93.81 109 ALA A N 1
ATOM 846 C CA . ALA A 1 109 ? 3.590 5.983 -10.339 1.00 93.81 109 ALA A CA 1
ATOM 847 C C . ALA A 1 109 ? 3.239 4.853 -9.355 1.00 93.81 109 ALA A C 1
ATOM 849 O O . ALA A 1 109 ? 2.073 4.688 -8.990 1.00 93.81 109 ALA A O 1
ATOM 850 N N . GLY A 1 110 ? 4.249 4.121 -8.871 1.00 93.75 110 GLY A N 1
ATOM 851 C CA . GLY A 1 110 ? 4.085 3.076 -7.860 1.00 93.75 110 GLY A CA 1
ATOM 852 C C . GLY A 1 110 ? 3.592 3.615 -6.517 1.00 93.75 110 GLY A C 1
ATOM 853 O O . GLY A 1 110 ? 2.653 3.066 -5.937 1.00 93.75 110 GLY A O 1
ATOM 854 N N . ALA A 1 111 ? 4.174 4.722 -6.046 1.00 95.94 111 ALA A N 1
ATOM 855 C CA . ALA A 1 111 ? 3.753 5.377 -4.808 1.00 95.94 111 ALA A CA 1
ATOM 856 C C . ALA A 1 111 ? 2.292 5.838 -4.875 1.00 95.94 111 ALA A C 1
ATOM 858 O O . ALA A 1 111 ? 1.494 5.529 -3.987 1.00 95.94 111 ALA A O 1
ATOM 859 N N . ILE A 1 112 ? 1.931 6.544 -5.951 1.00 95.25 112 ILE A N 1
ATOM 860 C CA . ILE A 1 112 ? 0.578 7.059 -6.178 1.00 95.25 112 ILE A CA 1
ATOM 861 C C . ILE A 1 112 ? -0.414 5.899 -6.291 1.00 95.25 112 ILE A C 1
ATOM 863 O O . ILE A 1 112 ? -1.466 5.933 -5.653 1.00 95.25 112 ILE A O 1
ATOM 867 N N . GLY A 1 113 ? -0.068 4.847 -7.040 1.00 94.38 113 GLY A N 1
ATOM 868 C CA . GLY A 1 113 ? -0.899 3.653 -7.182 1.00 94.38 113 GLY A CA 1
ATOM 869 C C . GLY A 1 113 ? -1.193 2.972 -5.846 1.00 94.38 113 GLY A C 1
ATOM 870 O O . GLY A 1 113 ? -2.351 2.674 -5.556 1.00 94.38 113 GLY A O 1
ATOM 871 N N . ALA A 1 114 ? -0.179 2.788 -4.996 1.00 95.56 114 ALA A N 1
ATOM 872 C CA . ALA A 1 114 ? -0.348 2.177 -3.678 1.00 95.56 114 ALA A CA 1
ATOM 873 C C . ALA A 1 114 ? -1.202 3.039 -2.730 1.00 95.56 114 ALA A C 1
ATOM 875 O O . ALA A 1 114 ? -2.127 2.527 -2.094 1.00 95.56 114 ALA A O 1
ATOM 876 N N . ILE A 1 115 ? -0.939 4.350 -2.671 1.00 95.25 115 ILE A N 1
ATOM 877 C CA . ILE A 1 115 ? -1.699 5.287 -1.829 1.00 95.25 115 ILE A CA 1
ATOM 878 C C . ILE A 1 115 ? -3.169 5.325 -2.261 1.00 95.25 115 ILE A C 1
ATOM 880 O O . ILE A 1 115 ? -4.063 5.165 -1.425 1.00 95.25 115 ILE A O 1
ATOM 884 N N . LEU A 1 116 ? -3.433 5.486 -3.563 1.00 94.25 116 LEU A N 1
ATOM 885 C CA . LEU A 1 116 ? -4.794 5.530 -4.099 1.00 94.25 116 LEU A CA 1
ATOM 886 C C . LEU A 1 116 ? -5.528 4.205 -3.902 1.00 94.25 116 LEU A C 1
ATOM 888 O O . LEU A 1 116 ? -6.708 4.207 -3.558 1.00 94.25 116 LEU A O 1
ATOM 892 N N . ALA A 1 117 ? -4.851 3.069 -4.057 1.00 93.94 117 ALA A N 1
ATOM 893 C CA . ALA A 1 117 ? -5.476 1.772 -3.845 1.00 93.94 117 ALA A CA 1
ATOM 894 C C . ALA A 1 117 ? -5.925 1.568 -2.397 1.00 93.94 117 ALA A C 1
ATOM 896 O O . ALA A 1 117 ? -7.041 1.097 -2.173 1.00 93.94 117 ALA A O 1
ATOM 897 N N . ILE A 1 118 ? -5.104 1.956 -1.415 1.00 93.19 118 ILE A N 1
ATOM 898 C CA . ILE A 1 118 ? -5.504 1.918 -0.002 1.00 93.19 118 ILE A CA 1
ATOM 899 C C . ILE A 1 118 ? -6.654 2.890 0.251 1.00 93.19 118 ILE A C 1
ATOM 901 O O . ILE A 1 118 ? -7.615 2.533 0.933 1.00 93.19 118 ILE A O 1
ATOM 905 N N . TYR A 1 119 ? -6.591 4.093 -0.325 1.00 90.88 119 TYR A N 1
ATOM 906 C CA . TYR A 1 119 ? -7.645 5.093 -0.182 1.00 90.88 119 TYR A CA 1
ATOM 907 C C . TYR A 1 119 ? -9.002 4.574 -0.679 1.00 90.88 119 TYR A C 1
ATOM 909 O O . TYR A 1 119 ? -10.007 4.686 0.026 1.00 90.88 119 TYR A O 1
ATOM 917 N N . LEU A 1 120 ? -9.024 3.944 -1.857 1.00 89.69 120 LEU A N 1
ATOM 918 C CA . LEU A 1 120 ? -10.226 3.346 -2.442 1.00 89.69 120 LEU A CA 1
ATOM 919 C C . LEU A 1 120 ? -10.727 2.140 -1.632 1.00 89.69 120 LEU A C 1
ATOM 921 O O . LEU A 1 120 ? -11.932 1.924 -1.517 1.00 89.69 120 LEU A O 1
ATOM 925 N N . ASN A 1 121 ? -9.820 1.378 -1.016 1.00 90.44 121 ASN A N 1
ATOM 926 C CA . ASN A 1 121 ? -10.149 0.171 -0.253 1.00 90.44 121 ASN A CA 1
ATOM 927 C C . ASN A 1 121 ? -10.339 0.388 1.254 1.00 90.44 121 ASN A C 1
ATOM 929 O O . ASN A 1 121 ? -10.562 -0.574 1.990 1.00 90.44 121 ASN A O 1
ATOM 933 N N . ARG A 1 122 ? -10.346 1.638 1.730 1.00 86.94 122 ARG A N 1
ATOM 934 C CA . ARG A 1 122 ? -10.453 1.998 3.158 1.00 86.94 122 ARG A CA 1
ATOM 935 C C . ARG A 1 122 ? -11.592 1.311 3.922 1.00 86.94 122 ARG A C 1
ATOM 937 O O . ARG A 1 122 ? -11.458 1.030 5.112 1.00 86.94 122 ARG A O 1
ATOM 944 N N . ARG A 1 123 ? -12.719 1.011 3.257 1.00 84.06 123 ARG A N 1
ATOM 945 C CA . ARG A 1 123 ? -13.894 0.387 3.900 1.00 84.06 123 ARG A CA 1
ATOM 946 C C . ARG A 1 123 ? -13.628 -1.044 4.379 1.00 84.06 123 ARG A C 1
ATOM 948 O O . ARG A 1 123 ? -14.254 -1.482 5.344 1.00 84.06 123 ARG A O 1
ATOM 955 N N . TRP A 1 124 ? -12.705 -1.740 3.718 1.00 84.38 124 TRP A N 1
ATOM 956 C CA . TRP A 1 124 ? -12.365 -3.139 3.972 1.00 84.38 124 TRP A CA 1
ATOM 957 C C . TRP A 1 124 ? -11.327 -3.301 5.086 1.00 84.38 124 TRP A C 1
ATOM 959 O O . TRP A 1 124 ? -11.232 -4.367 5.688 1.00 84.38 124 TRP A O 1
ATOM 969 N N . PHE A 1 125 ? -10.580 -2.239 5.389 1.00 88.31 125 PHE A N 1
ATOM 970 C CA . PHE A 1 125 ? -9.561 -2.232 6.430 1.00 88.31 125 PHE A CA 1
ATOM 971 C C . PHE A 1 125 ? -10.130 -1.847 7.804 1.00 88.31 125 PHE A C 1
ATOM 973 O O . PHE A 1 125 ? -11.019 -0.995 7.920 1.00 88.31 125 PHE A O 1
ATOM 980 N N . GLY A 1 126 ? -9.567 -2.442 8.859 1.00 84.44 126 GLY A N 1
ATOM 981 C CA . GLY A 1 126 ? -9.830 -2.094 10.258 1.00 84.44 126 GLY A CA 1
ATOM 982 C C . GLY A 1 126 ? -10.965 -2.867 10.936 1.00 84.44 126 GLY A C 1
ATOM 983 O O . GLY A 1 126 ? -11.401 -2.467 12.015 1.00 84.44 126 GLY A O 1
ATOM 984 N N . HIS A 1 127 ? -11.450 -3.955 10.333 1.00 85.81 127 HIS A N 1
ATOM 985 C CA . HIS A 1 127 ? -12.421 -4.853 10.971 1.00 85.81 127 HIS A CA 1
ATOM 986 C C . HIS A 1 127 ? -11.719 -5.816 11.936 1.00 85.81 127 HIS A C 1
ATOM 988 O O . HIS A 1 127 ? -10.706 -6.421 11.593 1.00 85.81 127 HIS A O 1
ATOM 994 N N . LEU A 1 128 ? -12.266 -5.975 13.143 1.00 75.62 128 LEU A N 1
ATOM 995 C CA . LEU A 1 128 ? -11.715 -6.835 14.199 1.00 75.62 128 LEU A CA 1
ATOM 996 C C . LEU A 1 128 ? -12.465 -8.181 14.251 1.00 75.62 128 LEU A C 1
ATOM 998 O O . LEU A 1 128 ? -13.658 -8.244 13.960 1.00 75.62 128 LEU A O 1
ATOM 1002 N N . GLY A 1 129 ? -11.776 -9.258 14.644 1.00 80.25 129 GLY A N 1
ATOM 1003 C CA . GLY A 1 129 ? -12.353 -10.602 14.823 1.00 80.25 129 GLY A CA 1
ATOM 1004 C C . GLY A 1 129 ? -12.260 -11.523 13.595 1.00 80.25 129 GLY A C 1
ATOM 1005 O O . GLY A 1 129 ? -11.641 -11.183 12.588 1.00 80.25 129 GLY A O 1
ATOM 1006 N N . PHE A 1 130 ? -12.887 -12.706 13.669 1.00 74.25 130 PHE A N 1
ATOM 1007 C CA . PHE A 1 130 ? -12.858 -13.727 12.602 1.00 74.25 130 PHE A CA 1
ATOM 1008 C C . PHE A 1 130 ? -13.442 -13.231 11.275 1.00 74.25 130 PHE A C 1
ATOM 1010 O O . PHE A 1 130 ? -12.898 -13.501 10.204 1.00 74.25 130 PHE A O 1
ATOM 1017 N N . THR A 1 131 ? -14.521 -12.453 11.334 1.00 78.44 131 THR A N 1
ATOM 1018 C CA . THR A 1 131 ? -15.090 -11.790 10.155 1.00 78.44 131 THR A CA 1
ATOM 1019 C C . THR A 1 131 ? -14.115 -10.754 9.585 1.00 78.44 131 THR A C 1
ATOM 1021 O O . THR A 1 131 ? -13.980 -10.629 8.370 1.00 78.44 131 THR A O 1
ATOM 1024 N N . GLY A 1 132 ? -13.358 -10.075 10.454 1.00 80.12 132 GLY A N 1
ATOM 1025 C CA . GLY A 1 132 ? -12.303 -9.142 10.064 1.00 80.12 132 GLY A CA 1
ATOM 1026 C C . GLY A 1 132 ? -11.158 -9.800 9.294 1.00 80.12 132 GLY A C 1
ATOM 1027 O O . GLY A 1 132 ? -10.627 -9.190 8.367 1.00 80.12 132 GLY A O 1
ATOM 1028 N N . PHE A 1 133 ? -10.820 -11.061 9.588 1.00 84.88 133 PHE A N 1
ATOM 1029 C CA . PHE A 1 133 ? -9.802 -11.796 8.830 1.00 84.88 133 PHE A CA 1
ATOM 1030 C C . PHE A 1 133 ? -10.211 -11.991 7.364 1.00 84.88 133 PHE A C 1
ATOM 1032 O O . PHE A 1 133 ? -9.430 -11.688 6.462 1.00 84.88 133 PHE A O 1
ATOM 1039 N N . LYS A 1 134 ? -11.462 -12.407 7.116 1.00 87.25 134 LYS A N 1
ATOM 1040 C CA . LYS A 1 134 ? -12.000 -12.548 5.751 1.00 87.25 134 LYS A CA 1
ATOM 1041 C C . LYS A 1 134 ? -11.982 -11.211 5.010 1.00 87.25 134 LYS A C 1
ATOM 1043 O O . LYS A 1 134 ? -11.508 -11.144 3.879 1.00 87.25 134 LYS A O 1
ATOM 1048 N N . PHE A 1 135 ? -12.420 -10.136 5.667 1.00 87.19 135 PHE A N 1
ATOM 1049 C CA . PHE A 1 135 ? -12.374 -8.798 5.075 1.00 87.19 135 PHE A CA 1
ATOM 1050 C C . PHE A 1 135 ? -10.948 -8.325 4.791 1.00 87.19 135 PHE A C 1
ATOM 1052 O O . PHE A 1 135 ? -10.723 -7.732 3.743 1.00 87.19 135 PHE A O 1
ATOM 1059 N N . THR A 1 136 ? -9.984 -8.638 5.660 1.00 88.25 136 THR A N 1
ATOM 1060 C CA . THR A 1 136 ? -8.570 -8.293 5.449 1.00 88.25 136 THR A CA 1
ATOM 1061 C C . THR A 1 136 ? -8.002 -9.023 4.237 1.00 88.25 136 THR A C 1
ATOM 1063 O O . THR A 1 136 ? -7.295 -8.416 3.439 1.00 88.25 136 THR A O 1
ATOM 1066 N N . LEU A 1 137 ? -8.340 -10.303 4.054 1.00 90.56 137 LEU A N 1
ATOM 1067 C CA . LEU A 1 137 ? -7.897 -11.069 2.890 1.00 90.56 137 LEU A CA 1
ATOM 1068 C C . LEU A 1 137 ? -8.412 -10.446 1.584 1.00 90.56 137 LEU A C 1
ATOM 1070 O O . LEU A 1 137 ? -7.634 -10.210 0.660 1.00 90.56 137 LEU A O 1
ATOM 1074 N N . VAL A 1 138 ? -9.705 -10.112 1.532 1.00 90.81 138 VAL A N 1
ATOM 1075 C CA . VAL A 1 138 ? -10.292 -9.447 0.360 1.00 90.81 138 VAL A CA 1
ATOM 1076 C C . VAL A 1 138 ? -9.708 -8.044 0.175 1.00 90.81 138 VAL A C 1
ATOM 1078 O O . VAL A 1 138 ? -9.413 -7.654 -0.953 1.00 90.81 138 VAL A O 1
ATOM 1081 N N . ALA A 1 139 ? -9.458 -7.309 1.264 1.00 90.00 139 ALA A N 1
ATOM 1082 C CA . ALA A 1 139 ? -8.812 -6.000 1.221 1.00 90.00 139 ALA A CA 1
ATOM 1083 C C . ALA A 1 139 ? -7.423 -6.091 0.586 1.00 90.00 139 ALA A C 1
ATOM 1085 O O . ALA A 1 139 ? -7.107 -5.299 -0.294 1.00 90.00 139 ALA A O 1
ATOM 1086 N N . VAL A 1 140 ? -6.605 -7.062 0.996 1.00 93.56 140 VAL A N 1
ATOM 1087 C CA . VAL A 1 140 ? -5.244 -7.257 0.482 1.00 93.56 140 VAL A CA 1
ATOM 1088 C C . VAL A 1 140 ? -5.265 -7.587 -1.007 1.00 93.56 140 VAL A C 1
ATOM 1090 O O . VAL A 1 140 ? -4.549 -6.947 -1.783 1.00 93.56 140 VAL A O 1
ATOM 1093 N N . LEU A 1 141 ? -6.107 -8.537 -1.422 1.00 93.50 141 LEU A N 1
ATOM 1094 C CA . LEU A 1 141 ? -6.226 -8.933 -2.826 1.00 93.50 141 LEU A CA 1
ATOM 1095 C C . LEU A 1 141 ? -6.722 -7.771 -3.692 1.00 93.50 141 LEU A C 1
ATOM 1097 O O . LEU A 1 141 ? -6.076 -7.423 -4.682 1.00 93.50 141 LEU A O 1
ATOM 1101 N N . ASN A 1 142 ? -7.811 -7.113 -3.284 1.00 93.75 142 ASN A N 1
ATOM 1102 C CA . ASN A 1 142 ? -8.386 -6.009 -4.047 1.00 93.75 142 ASN A CA 1
ATOM 1103 C C . ASN A 1 142 ? -7.457 -4.788 -4.075 1.00 93.75 142 ASN A C 1
ATOM 1105 O O . ASN A 1 142 ? -7.307 -4.146 -5.109 1.00 93.75 142 ASN A O 1
ATOM 1109 N N . THR A 1 143 ? -6.774 -4.484 -2.968 1.00 94.62 143 THR A N 1
ATOM 1110 C CA . THR A 1 143 ? -5.807 -3.375 -2.912 1.00 94.62 143 THR A CA 1
ATOM 1111 C C . THR A 1 143 ? -4.613 -3.643 -3.813 1.00 94.62 143 THR A C 1
ATOM 1113 O O . THR A 1 143 ? -4.196 -2.748 -4.537 1.00 94.62 143 THR A O 1
ATOM 1116 N N . THR A 1 144 ? -4.088 -4.869 -3.831 1.00 94.94 144 THR A N 1
ATOM 1117 C CA . THR A 1 144 ? -2.972 -5.239 -4.716 1.00 94.94 144 THR A CA 1
ATOM 1118 C C . THR A 1 144 ? -3.378 -5.122 -6.184 1.00 94.94 144 THR A C 1
ATOM 1120 O O . THR A 1 144 ? -2.657 -4.535 -6.991 1.00 94.94 144 THR A O 1
ATOM 1123 N N . PHE A 1 145 ? -4.569 -5.609 -6.529 1.00 94.12 145 PHE A N 1
ATOM 1124 C CA . PHE A 1 145 ? -5.099 -5.501 -7.883 1.00 94.12 145 PHE A CA 1
ATOM 1125 C C . PHE A 1 145 ? -5.296 -4.038 -8.315 1.00 94.12 145 PHE A C 1
ATOM 1127 O O . PHE A 1 145 ? -4.780 -3.620 -9.348 1.00 94.12 145 PHE A O 1
ATOM 1134 N N . VAL A 1 146 ? -5.952 -3.217 -7.491 1.00 94.44 146 VAL A N 1
ATOM 1135 C CA . VAL A 1 146 ? -6.172 -1.792 -7.791 1.00 94.44 146 VAL A CA 1
ATOM 1136 C C . VAL A 1 146 ? -4.854 -1.010 -7.840 1.00 94.44 146 VAL A C 1
ATOM 1138 O O . VAL A 1 146 ? -4.674 -0.178 -8.728 1.00 94.44 146 VAL A O 1
ATOM 1141 N N . ALA A 1 147 ? -3.906 -1.290 -6.941 1.00 95.12 147 ALA A N 1
ATOM 1142 C CA . ALA A 1 147 ? -2.601 -0.623 -6.924 1.00 95.12 147 ALA A CA 1
ATOM 1143 C C . ALA A 1 147 ? -1.824 -0.880 -8.212 1.00 95.12 147 ALA A C 1
ATOM 1145 O O . ALA A 1 147 ? -1.235 0.038 -8.779 1.00 95.12 147 ALA A O 1
ATOM 1146 N N . THR A 1 148 ? -1.851 -2.123 -8.690 1.00 94.56 148 THR A N 1
ATOM 1147 C CA . THR A 1 148 ? -1.124 -2.535 -9.895 1.00 94.56 148 THR A CA 1
ATOM 1148 C C . THR A 1 148 ? -1.797 -2.048 -11.169 1.00 94.56 148 THR A C 1
ATOM 1150 O O . THR A 1 148 ? -1.096 -1.684 -12.109 1.00 94.56 148 THR A O 1
ATOM 1153 N N . LEU A 1 149 ? -3.127 -1.929 -11.178 1.00 93.81 149 LEU A N 1
ATOM 1154 C CA . LEU A 1 149 ? -3.856 -1.249 -12.244 1.00 93.81 149 LEU A CA 1
ATOM 1155 C C . LEU A 1 149 ? -3.478 0.231 -12.332 1.00 93.81 149 LEU A C 1
ATOM 1157 O O . LEU A 1 149 ? -3.079 0.694 -13.398 1.00 93.81 149 LEU A O 1
ATOM 1161 N N . ILE A 1 150 ? -3.579 0.977 -11.229 1.00 93.50 150 ILE A N 1
ATOM 1162 C CA . ILE A 1 150 ? -3.316 2.424 -11.227 1.00 93.50 150 ILE A CA 1
ATOM 1163 C C . ILE A 1 150 ? -1.833 2.695 -11.496 1.00 93.50 150 ILE A C 1
ATOM 1165 O O . ILE A 1 150 ? -1.500 3.452 -12.406 1.00 93.50 150 ILE A O 1
ATOM 1169 N N . GLY A 1 151 ? -0.941 2.050 -10.741 1.00 91.75 151 GLY A N 1
ATOM 1170 C CA . GLY A 1 151 ? 0.504 2.223 -10.879 1.00 91.75 151 GLY A CA 1
ATOM 1171 C C . GLY A 1 151 ? 1.015 1.761 -12.242 1.00 91.75 151 GLY A C 1
ATOM 1172 O O . GLY A 1 151 ? 1.801 2.466 -12.868 1.00 91.75 151 GLY A O 1
ATOM 1173 N N . GLY A 1 152 ? 0.509 0.631 -12.748 1.00 90.69 152 GLY A N 1
ATOM 1174 C CA . GLY A 1 152 ? 0.823 0.143 -14.088 1.00 90.69 152 GLY A CA 1
ATOM 1175 C C . GLY A 1 152 ? 0.387 1.129 -15.167 1.00 90.69 152 GLY A C 1
ATOM 1176 O O . GLY A 1 152 ? 1.194 1.487 -16.019 1.00 90.69 152 GLY A O 1
ATOM 1177 N N . THR A 1 153 ? -0.853 1.623 -15.104 1.00 92.75 153 THR A N 1
ATOM 1178 C CA . THR A 1 153 ? -1.393 2.599 -16.072 1.00 92.75 153 THR A CA 1
ATOM 1179 C C . THR A 1 153 ? -0.608 3.908 -16.076 1.00 92.75 153 THR A C 1
ATOM 1181 O O . THR A 1 153 ? -0.378 4.483 -17.136 1.00 92.75 153 THR A O 1
ATOM 1184 N N . LEU A 1 154 ? -0.183 4.380 -14.899 1.00 91.00 154 LEU A N 1
ATOM 1185 C CA . LEU A 1 154 ? 0.651 5.575 -14.772 1.00 91.00 154 LEU A CA 1
ATOM 1186 C C . LEU A 1 154 ? 2.066 5.346 -15.319 1.00 91.00 154 LEU A C 1
ATOM 1188 O O . LEU A 1 154 ? 2.629 6.241 -15.945 1.00 91.00 154 LEU A O 1
ATOM 1192 N N . ALA A 1 155 ? 2.640 4.160 -15.104 1.00 87.00 155 ALA A N 1
ATOM 1193 C CA . ALA A 1 155 ? 3.965 3.815 -15.608 1.00 87.00 155 ALA A CA 1
ATOM 1194 C C . ALA A 1 155 ? 3.980 3.669 -17.139 1.00 87.00 155 ALA A C 1
ATOM 1196 O O . ALA A 1 155 ? 4.882 4.185 -17.795 1.00 87.00 155 ALA A O 1
ATOM 1197 N N . LEU A 1 156 ? 2.982 2.985 -17.705 1.00 85.38 156 LEU A N 1
ATOM 1198 C CA . LEU A 1 156 ? 2.784 2.837 -19.144 1.00 85.38 156 LEU A CA 1
ATOM 1199 C C . LEU A 1 156 ? 1.302 3.042 -19.486 1.00 85.38 156 LEU A C 1
ATOM 1201 O O . LEU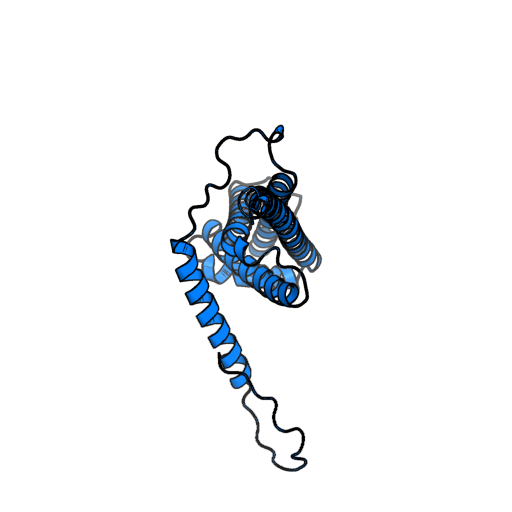 A 1 156 ? 0.489 2.136 -19.260 1.00 85.38 156 LEU A O 1
ATOM 1205 N N . PRO A 1 157 ? 0.939 4.187 -20.090 1.00 83.31 157 PRO A N 1
ATOM 1206 C CA . PRO A 1 157 ? -0.407 4.399 -20.600 1.00 83.31 157 PRO A CA 1
ATOM 1207 C C . PRO A 1 157 ? -0.795 3.273 -21.568 1.00 83.31 157 PRO A C 1
ATOM 1209 O O . PRO A 1 157 ? 0.022 2.835 -22.377 1.00 83.31 157 PRO A O 1
ATOM 1212 N N . ILE A 1 158 ? -2.046 2.810 -21.493 1.00 76.56 158 ILE A N 1
ATOM 1213 C CA . ILE A 1 158 ? -2.647 1.760 -22.343 1.00 76.56 158 ILE A CA 1
ATOM 1214 C C . ILE A 1 158 ? -2.153 0.334 -22.036 1.00 76.56 158 ILE A C 1
ATOM 1216 O O . ILE A 1 158 ? -2.980 -0.547 -21.823 1.00 76.56 158 ILE A O 1
ATOM 1220 N N . PHE A 1 159 ? -0.844 0.088 -21.958 1.00 81.81 159 PHE A N 1
ATOM 1221 C CA . PHE A 1 159 ? -0.303 -1.263 -21.725 1.00 81.81 159 PHE A CA 1
ATOM 1222 C C . PHE A 1 159 ? -0.279 -1.667 -20.247 1.00 81.81 159 PHE A C 1
ATOM 1224 O O . PHE A 1 159 ? -0.350 -2.849 -19.906 1.00 81.81 159 PHE A O 1
ATOM 1231 N N . GLY A 1 160 ? -0.207 -0.685 -19.351 1.00 80.62 160 GLY A N 1
ATOM 1232 C CA . GLY A 1 160 ? -0.039 -0.901 -17.923 1.00 80.62 160 GLY A CA 1
ATOM 1233 C C . GLY A 1 160 ? -1.218 -1.560 -17.206 1.00 80.62 160 GLY A C 1
ATOM 1234 O O . GLY A 1 160 ? -1.011 -2.192 -16.174 1.00 80.62 160 GLY A O 1
ATOM 1235 N N . THR A 1 161 ? -2.436 -1.471 -17.748 1.00 86.38 161 THR A N 1
ATOM 1236 C CA . THR A 1 161 ? -3.650 -2.051 -17.139 1.00 86.38 161 THR A CA 1
ATOM 1237 C C . THR A 1 161 ? -3.643 -3.579 -17.165 1.00 86.38 161 THR A C 1
ATOM 1239 O O . THR A 1 161 ? -4.000 -4.216 -16.180 1.00 86.38 161 THR A O 1
ATOM 1242 N N . MET A 1 162 ? -3.207 -4.187 -18.269 1.00 85.88 162 MET A N 1
ATOM 1243 C CA . MET A 1 162 ? -3.078 -5.645 -18.371 1.00 85.88 162 MET A CA 1
ATOM 1244 C C . MET A 1 162 ? -1.745 -6.123 -17.804 1.00 85.88 162 MET A C 1
ATOM 1246 O O . MET A 1 162 ? -1.666 -7.170 -17.162 1.00 85.88 162 MET A O 1
ATOM 1250 N N . PHE A 1 163 ? -0.690 -5.344 -18.039 1.00 88.12 163 PHE A N 1
ATOM 1251 C CA . PHE A 1 163 ? 0.661 -5.759 -17.713 1.00 88.12 163 PHE A CA 1
ATOM 1252 C C . PHE A 1 163 ? 1.001 -5.593 -16.228 1.00 88.12 163 PHE A C 1
ATOM 1254 O O . PHE A 1 163 ? 1.723 -6.418 -15.681 1.00 88.12 163 PHE A O 1
ATOM 1261 N N . GLY A 1 164 ? 0.457 -4.580 -15.548 1.00 89.31 164 GLY A N 1
ATOM 1262 C CA . GLY A 1 164 ? 0.737 -4.295 -14.137 1.00 89.31 164 GLY A CA 1
ATOM 1263 C C . GLY A 1 164 ? 0.442 -5.474 -13.200 1.00 89.31 164 GLY A C 1
ATOM 1264 O O . GLY A 1 164 ? 1.357 -5.926 -12.502 1.00 89.31 164 GLY A O 1
ATOM 1265 N N . PRO A 1 165 ? -0.790 -6.023 -13.200 1.00 92.25 165 PRO A N 1
ATOM 1266 C CA . PRO A 1 165 ? -1.133 -7.184 -12.379 1.00 92.25 165 PRO A CA 1
ATOM 1267 C C . PRO A 1 165 ? -0.268 -8.414 -12.694 1.00 92.25 165 PRO A C 1
ATOM 1269 O O . PRO A 1 165 ? 0.171 -9.118 -11.787 1.00 92.25 165 PRO A O 1
ATOM 1272 N N . LEU A 1 166 ? 0.047 -8.661 -13.968 1.00 91.31 166 LEU A N 1
ATOM 1273 C CA . LEU A 1 166 ? 0.904 -9.784 -14.351 1.00 91.31 166 LEU A CA 1
ATOM 1274 C C . LEU A 1 166 ? 2.353 -9.578 -13.875 1.00 91.31 166 LEU A C 1
ATOM 1276 O O . LEU A 1 166 ? 2.941 -10.466 -13.256 1.00 91.31 166 LEU A O 1
ATOM 1280 N N . ALA A 1 167 ? 2.916 -8.391 -14.091 1.00 90.81 167 ALA A N 1
ATOM 1281 C CA . ALA A 1 167 ? 4.290 -8.063 -13.728 1.00 90.81 167 ALA A CA 1
ATOM 1282 C C . ALA A 1 167 ? 4.533 -8.156 -12.215 1.00 90.81 167 ALA A C 1
ATOM 1284 O O . ALA A 1 167 ? 5.578 -8.659 -11.785 1.00 90.81 167 ALA A O 1
ATOM 1285 N N . ILE A 1 168 ? 3.563 -7.737 -11.392 1.00 92.19 168 ILE A N 1
ATOM 1286 C CA . ILE A 1 168 ? 3.692 -7.871 -9.938 1.00 92.19 168 ILE A CA 1
ATOM 1287 C C . ILE A 1 168 ? 3.647 -9.337 -9.502 1.00 92.19 168 ILE A C 1
ATOM 1289 O O . ILE A 1 168 ? 4.431 -9.728 -8.641 1.00 92.19 168 ILE A O 1
ATOM 1293 N N . THR A 1 169 ? 2.799 -10.172 -10.117 1.00 92.44 169 THR A N 1
ATOM 1294 C CA . THR A 1 169 ? 2.714 -11.597 -9.752 1.00 92.44 169 THR A CA 1
ATOM 1295 C C . THR A 1 169 ? 4.015 -12.326 -10.073 1.00 92.44 169 THR A C 1
ATOM 1297 O O . THR A 1 169 ? 4.536 -13.049 -9.223 1.00 92.44 169 THR A O 1
ATOM 1300 N N . GLY A 1 170 ? 4.615 -12.049 -11.236 1.00 91.38 170 GLY A N 1
ATOM 1301 C CA . GLY A 1 170 ? 5.945 -12.554 -11.581 1.00 91.38 170 GLY A CA 1
ATOM 1302 C C . GLY A 1 170 ? 7.026 -12.052 -10.620 1.00 91.38 170 GLY A C 1
ATOM 1303 O O . GLY A 1 170 ? 7.912 -12.813 -10.225 1.00 91.38 170 GLY A O 1
ATOM 1304 N N . THR A 1 171 ? 6.935 -10.796 -10.176 1.00 91.56 171 THR A N 1
ATOM 1305 C CA . THR A 1 171 ? 7.884 -10.211 -9.212 1.00 91.56 171 THR A CA 1
ATOM 1306 C C . THR A 1 171 ? 7.759 -10.841 -7.828 1.00 91.56 171 THR A C 1
ATOM 1308 O O . THR A 1 171 ? 8.775 -11.150 -7.212 1.00 91.56 171 THR A O 1
ATOM 1311 N N . PHE A 1 172 ? 6.543 -11.105 -7.353 1.00 93.88 172 PHE A N 1
ATOM 1312 C CA . PHE A 1 172 ? 6.319 -11.803 -6.087 1.00 93.88 172 PHE A CA 1
ATOM 1313 C C . PHE A 1 172 ? 6.799 -13.252 -6.129 1.00 93.88 172 PHE A C 1
ATOM 1315 O O . PHE A 1 172 ? 7.415 -13.710 -5.170 1.00 93.88 172 PHE A O 1
ATOM 1322 N N . TRP A 1 173 ? 6.586 -13.948 -7.249 1.00 93.69 173 TRP A N 1
ATOM 1323 C CA . TRP A 1 173 ? 7.061 -15.322 -7.426 1.00 93.69 173 TRP A CA 1
ATOM 1324 C C . TRP A 1 173 ? 8.588 -15.423 -7.396 1.00 93.69 173 TRP A C 1
ATOM 1326 O O . TRP A 1 173 ? 9.168 -16.33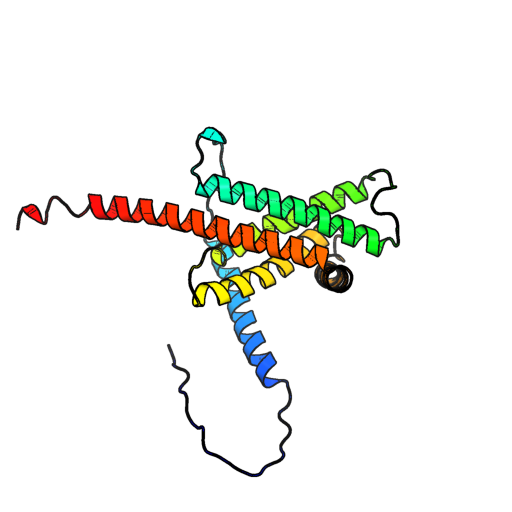3 -6.813 1.00 93.69 173 TRP A O 1
ATOM 1336 N N . SER A 1 174 ? 9.252 -14.458 -8.023 1.00 90.00 174 SER A N 1
ATOM 1337 C CA . SER A 1 174 ? 10.708 -14.440 -8.165 1.00 90.00 174 SER A CA 1
ATOM 1338 C C . SER A 1 174 ? 11.437 -13.725 -7.025 1.00 90.00 174 SER A C 1
ATOM 1340 O O . SER A 1 174 ? 12.650 -13.868 -6.895 1.00 90.00 174 SER A O 1
ATOM 1342 N N . SER A 1 175 ? 10.740 -12.937 -6.203 1.00 91.06 175 SER A N 1
ATOM 1343 C CA . SER A 1 175 ? 11.296 -12.295 -5.012 1.00 91.06 175 SER A CA 1
ATOM 1344 C C . SER A 1 175 ? 10.300 -12.328 -3.850 1.00 91.06 175 SER A C 1
ATOM 1346 O O . SER A 1 175 ? 9.586 -11.349 -3.603 1.00 91.06 175 SER A O 1
ATOM 1348 N N . PRO A 1 176 ? 10.292 -13.427 -3.074 1.00 92.69 176 PRO A N 1
ATOM 1349 C CA . PRO A 1 176 ? 9.482 -13.535 -1.863 1.00 92.69 176 PRO A CA 1
ATOM 1350 C C . PRO A 1 176 ? 9.665 -12.379 -0.857 1.00 92.69 176 PRO A C 1
ATOM 1352 O O . PRO A 1 176 ? 8.667 -11.947 -0.279 1.00 92.69 176 PRO A O 1
ATOM 1355 N N . PRO A 1 177 ? 10.871 -11.791 -0.663 1.00 93.38 177 PRO A N 1
ATOM 1356 C CA . PRO A 1 177 ? 11.037 -10.652 0.245 1.00 93.38 177 PRO A CA 1
ATOM 1357 C C . PRO A 1 177 ? 10.175 -9.435 -0.112 1.00 93.38 177 PRO A C 1
ATOM 1359 O O . PRO A 1 177 ? 9.648 -8.764 0.774 1.00 93.38 177 PRO A O 1
ATOM 1362 N N . VAL A 1 178 ? 9.990 -9.164 -1.407 1.00 92.62 178 VAL A N 1
ATOM 1363 C CA . VAL A 1 178 ? 9.172 -8.041 -1.889 1.00 92.62 178 VAL A CA 1
ATOM 1364 C C . VAL A 1 178 ? 7.699 -8.270 -1.560 1.00 92.62 178 VAL A C 1
ATOM 1366 O O . VAL A 1 178 ? 7.016 -7.347 -1.115 1.00 92.62 178 VAL A O 1
ATOM 1369 N N . LEU A 1 179 ? 7.228 -9.511 -1.710 1.00 94.62 179 LEU A N 1
ATOM 1370 C CA . LEU A 1 179 ? 5.882 -9.909 -1.307 1.00 94.62 179 LEU A CA 1
ATOM 1371 C C . LEU A 1 179 ? 5.675 -9.714 0.199 1.00 94.62 179 LEU A C 1
ATOM 1373 O O . LEU A 1 179 ? 4.661 -9.150 0.601 1.00 94.62 179 LEU A O 1
ATOM 1377 N N . TYR A 1 180 ? 6.628 -10.132 1.037 1.00 95.50 180 TYR A N 1
ATOM 1378 C CA . TYR A 1 180 ? 6.507 -9.964 2.487 1.00 95.50 180 TYR A CA 1
ATOM 1379 C C . TYR A 1 180 ? 6.451 -8.494 2.905 1.00 95.50 180 TYR A C 1
ATOM 1381 O O . TYR A 1 180 ? 5.616 -8.141 3.734 1.00 95.50 180 TYR A O 1
ATOM 1389 N N . LEU A 1 181 ? 7.273 -7.625 2.306 1.00 95.25 181 LEU A N 1
ATOM 1390 C CA . LEU A 1 181 ? 7.215 -6.181 2.563 1.00 95.25 181 LEU A CA 1
ATOM 1391 C C . LEU A 1 181 ? 5.883 -5.570 2.117 1.00 95.25 181 LEU A C 1
ATOM 1393 O O . LEU A 1 181 ? 5.315 -4.743 2.831 1.00 95.25 181 LEU A O 1
ATOM 1397 N N . TRP A 1 182 ? 5.364 -5.995 0.963 1.00 95.56 182 TRP A N 1
ATOM 1398 C CA . TRP A 1 182 ? 4.057 -5.564 0.475 1.00 95.56 182 TRP A CA 1
ATOM 1399 C C . TRP A 1 182 ? 2.923 -5.998 1.412 1.00 95.56 182 TRP A C 1
ATOM 1401 O O . TRP A 1 182 ? 2.093 -5.185 1.807 1.00 95.56 182 TRP A O 1
ATOM 1411 N N . LEU A 1 183 ? 2.906 -7.260 1.841 1.00 95.69 183 LEU A N 1
ATOM 1412 C CA . LEU A 1 183 ? 1.906 -7.750 2.791 1.00 95.69 183 LEU A CA 1
ATOM 1413 C C . LEU A 1 183 ? 2.030 -7.061 4.154 1.00 95.69 183 LEU A C 1
ATOM 1415 O O . LEU A 1 183 ? 1.015 -6.698 4.745 1.00 95.69 183 LEU A O 1
ATOM 1419 N N . ALA A 1 184 ? 3.251 -6.830 4.640 1.00 95.38 184 ALA A N 1
ATOM 1420 C CA . ALA A 1 184 ? 3.489 -6.134 5.900 1.00 95.38 184 ALA A CA 1
ATOM 1421 C C . ALA A 1 184 ? 2.958 -4.693 5.872 1.00 95.38 184 ALA A C 1
ATOM 1423 O O . ALA A 1 184 ? 2.339 -4.260 6.845 1.00 95.38 184 ALA A O 1
ATOM 1424 N N . SER A 1 185 ? 3.125 -3.965 4.761 1.00 95.56 185 SER A N 1
ATOM 1425 C CA . SER A 1 185 ? 2.592 -2.602 4.632 1.00 95.56 185 SER A CA 1
ATOM 1426 C C . SER A 1 185 ? 1.058 -2.584 4.634 1.00 95.56 185 SER A C 1
ATOM 1428 O O . SER A 1 185 ? 0.455 -1.743 5.303 1.00 95.56 185 SER A O 1
ATOM 1430 N N . LEU A 1 186 ? 0.412 -3.559 3.983 1.00 94.88 186 LEU A N 1
ATOM 1431 C CA . LEU A 1 186 ? -1.048 -3.696 3.971 1.00 94.88 186 LEU A CA 1
ATOM 1432 C C . LEU A 1 186 ? -1.616 -4.135 5.326 1.00 94.88 186 LEU A C 1
ATOM 1434 O O . LEU A 1 186 ? -2.663 -3.642 5.745 1.00 94.88 186 LEU A O 1
ATOM 1438 N N . LEU A 1 187 ? -0.928 -5.025 6.044 1.00 93.88 187 LEU A N 1
ATOM 1439 C CA . LEU A 1 187 ? -1.299 -5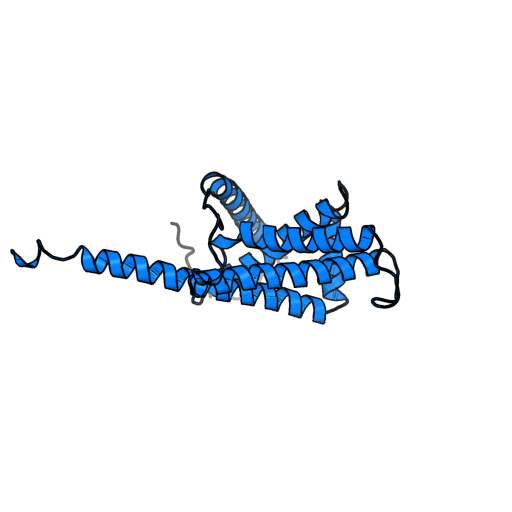.398 7.412 1.00 93.88 187 LEU A CA 1
ATOM 1440 C C . LEU A 1 187 ? -1.111 -4.223 8.379 1.00 93.88 187 LEU A C 1
ATOM 1442 O O . LEU A 1 187 ? -1.968 -3.992 9.233 1.00 93.88 187 LEU A O 1
ATOM 1446 N N . GLY A 1 188 ? -0.044 -3.440 8.205 1.00 92.00 188 GLY A N 1
ATOM 1447 C CA . GLY A 1 188 ? 0.168 -2.187 8.926 1.00 92.00 188 GL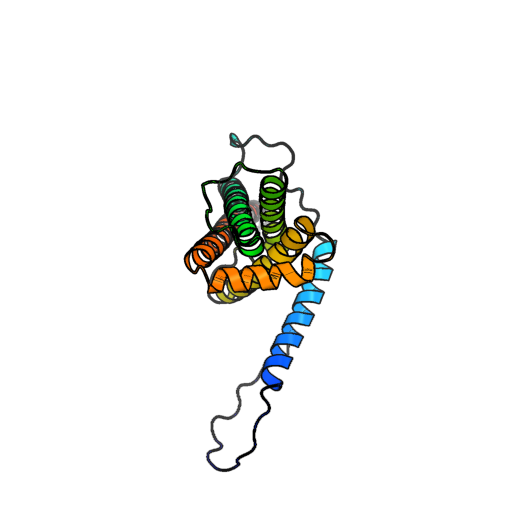Y A CA 1
ATOM 1448 C C . GLY A 1 188 ? -0.955 -1.181 8.671 1.00 92.00 188 GLY A C 1
ATOM 1449 O O . GLY A 1 188 ? -1.489 -0.603 9.618 1.00 92.00 188 GLY A O 1
ATOM 1450 N N . ALA A 1 189 ? -1.388 -1.037 7.416 1.00 93.44 189 ALA A N 1
ATOM 1451 C CA . ALA A 1 189 ? -2.558 -0.235 7.068 1.00 93.44 189 ALA A CA 1
ATOM 1452 C C . ALA A 1 189 ? -3.834 -0.774 7.728 1.00 93.44 189 ALA A C 1
ATOM 1454 O O . ALA A 1 189 ? -4.571 -0.006 8.343 1.00 93.44 189 ALA A O 1
ATOM 1455 N N . ASN A 1 190 ? -4.072 -2.089 7.697 1.00 93.62 190 ASN A N 1
ATOM 1456 C CA . ASN A 1 190 ? -5.221 -2.703 8.366 1.00 93.62 190 ASN A CA 1
ATOM 1457 C C . ASN A 1 190 ? -5.258 -2.386 9.869 1.00 93.62 190 ASN A C 1
ATOM 1459 O O . ASN A 1 190 ? -6.306 -2.023 10.406 1.00 93.62 190 ASN A O 1
ATOM 1463 N N . TYR A 1 191 ? -4.105 -2.476 10.533 1.00 92.38 191 TYR A N 1
ATOM 1464 C CA . TYR A 1 191 ? -3.960 -2.131 11.942 1.00 92.38 191 TYR A CA 1
ATOM 1465 C C . TYR A 1 191 ? -4.218 -0.639 12.203 1.00 92.38 191 TYR A C 1
ATOM 1467 O O . TYR A 1 191 ? -4.992 -0.303 13.102 1.00 92.38 191 TYR A O 1
ATOM 1475 N N . ALA A 1 192 ? -3.645 0.254 11.388 1.00 91.94 192 ALA A N 1
ATOM 1476 C CA . ALA A 1 192 ? -3.850 1.700 11.496 1.00 91.94 192 ALA A CA 1
ATOM 1477 C C . ALA A 1 192 ? -5.330 2.089 11.335 1.00 91.94 192 ALA A C 1
ATOM 1479 O O . ALA A 1 192 ? -5.864 2.861 12.132 1.00 91.94 192 ALA A O 1
ATOM 1480 N N . TYR A 1 193 ? -6.028 1.489 10.367 1.00 91.25 193 TYR A N 1
ATOM 1481 C CA . TYR A 1 193 ? -7.474 1.653 10.207 1.00 91.25 193 TYR A CA 1
ATOM 1482 C C . TYR A 1 193 ? -8.266 1.113 11.398 1.00 91.25 193 TYR A C 1
ATOM 1484 O O . TYR A 1 193 ? -9.277 1.705 11.775 1.00 91.25 193 TYR A O 1
ATOM 1492 N N . GLY A 1 194 ? -7.819 0.017 12.011 1.00 90.06 194 GLY A N 1
ATOM 1493 C CA . GLY A 1 194 ? -8.418 -0.509 13.235 1.00 90.06 194 GLY A CA 1
ATOM 1494 C C . GLY A 1 194 ? -8.310 0.477 14.399 1.00 90.06 194 GLY A C 1
ATOM 1495 O O . GLY A 1 194 ? -9.298 0.708 15.096 1.00 90.06 194 GLY A O 1
ATOM 1496 N N . LEU A 1 195 ? -7.142 1.102 14.583 1.00 89.06 195 LEU A N 1
ATOM 1497 C CA . LEU A 1 195 ? -6.936 2.122 15.615 1.00 89.06 195 LEU A CA 1
ATOM 1498 C C . LEU A 1 195 ? -7.808 3.358 15.360 1.00 89.06 195 LEU A C 1
ATOM 1500 O O . LEU A 1 195 ? -8.546 3.781 16.247 1.00 89.06 195 LEU A O 1
ATOM 1504 N N . TYR A 1 196 ? -7.808 3.861 14.124 1.00 89.31 196 TYR A N 1
ATOM 1505 C CA . TYR A 1 196 ? -8.645 4.991 13.727 1.00 89.31 196 TYR A CA 1
ATOM 1506 C C . TYR A 1 196 ? -10.139 4.729 13.969 1.00 89.31 196 TYR A C 1
ATOM 1508 O O . TYR A 1 196 ? -10.849 5.579 14.505 1.00 89.31 196 TYR A O 1
ATOM 1516 N N . ARG A 1 197 ? -10.639 3.534 13.628 1.00 88.62 197 ARG A N 1
ATOM 1517 C CA . ARG A 1 197 ? -12.044 3.167 13.871 1.00 88.62 197 ARG A CA 1
ATOM 1518 C C . ARG A 1 197 ? -12.378 3.095 15.360 1.00 88.62 197 ARG A C 1
ATOM 1520 O O . ARG A 1 197 ? -13.457 3.542 15.741 1.00 88.62 197 ARG A O 1
ATOM 1527 N N . LYS A 1 198 ? -11.474 2.570 16.195 1.00 88.44 198 LYS A N 1
ATOM 1528 C CA . LYS A 1 198 ? -11.655 2.533 17.658 1.00 88.44 198 LYS A CA 1
ATOM 1529 C C . LYS A 1 198 ? -11.749 3.939 18.252 1.00 88.44 198 LYS A C 1
ATOM 1531 O O . LYS A 1 198 ? -12.647 4.192 19.047 1.00 88.44 198 LYS A O 1
ATOM 1536 N N . GLU A 1 199 ? -10.874 4.850 17.830 1.00 86.94 199 GLU A N 1
ATOM 1537 C CA . GLU A 1 199 ? -10.903 6.253 18.269 1.00 86.94 199 GLU A CA 1
ATOM 1538 C C . GLU A 1 199 ? -12.176 6.974 17.826 1.00 86.94 199 GLU A C 1
ATOM 1540 O O . GLU A 1 199 ? -12.780 7.716 18.593 1.00 86.94 199 GLU A O 1
ATOM 1545 N N . ARG A 1 200 ? -12.644 6.731 16.598 1.00 84.88 200 ARG A N 1
ATOM 1546 C CA . ARG A 1 200 ? -13.922 7.294 16.150 1.00 84.88 200 ARG A CA 1
ATOM 1547 C C . ARG A 1 200 ? -15.092 6.749 16.964 1.00 84.88 200 ARG A C 1
ATOM 1549 O O . ARG A 1 200 ? -15.953 7.524 17.367 1.00 84.88 200 ARG A O 1
ATOM 1556 N N . ALA A 1 201 ? -15.113 5.444 17.234 1.00 86.25 201 ALA A N 1
ATOM 1557 C CA . ALA A 1 201 ? -16.175 4.812 18.010 1.00 86.25 201 ALA A CA 1
ATOM 1558 C C . ALA A 1 201 ? -16.259 5.352 19.449 1.00 86.25 201 ALA A C 1
ATOM 1560 O O . ALA A 1 201 ? -17.364 5.570 19.940 1.00 86.25 201 ALA A O 1
ATOM 1561 N N . SER A 1 202 ? -15.125 5.627 20.107 1.00 84.94 202 SER A N 1
ATOM 1562 C CA . SER A 1 202 ? -15.129 6.166 21.475 1.00 84.94 202 SER A CA 1
ATOM 1563 C C . SER A 1 202 ? -15.718 7.577 21.557 1.00 84.94 202 SER A C 1
ATOM 1565 O O . SER A 1 202 ? -16.447 7.868 22.500 1.00 84.94 202 SER A O 1
ATOM 1567 N N . VAL A 1 203 ? -15.486 8.430 20.552 1.00 84.50 203 VAL A N 1
ATOM 1568 C CA . VAL A 1 203 ? -16.086 9.775 20.484 1.00 84.50 203 VAL A CA 1
ATOM 1569 C C . VAL A 1 203 ? -17.607 9.701 20.334 1.00 84.50 203 VAL A C 1
ATOM 1571 O O . VAL A 1 203 ? -18.328 10.443 21.001 1.00 84.50 203 VAL A O 1
ATOM 1574 N N . PHE A 1 204 ? -18.111 8.793 19.491 1.00 80.88 204 PHE A N 1
ATOM 1575 C CA . PHE A 1 204 ? -19.556 8.597 19.334 1.00 80.88 204 PHE A CA 1
ATOM 1576 C C . PHE A 1 204 ? -20.205 8.069 20.618 1.00 80.88 204 PHE A C 1
ATOM 1578 O O . PHE A 1 204 ? -21.241 8.589 21.026 1.00 80.88 204 PHE A O 1
ATOM 1585 N N . LEU A 1 205 ? -19.580 7.093 21.285 1.00 82.06 205 LEU A N 1
ATOM 1586 C CA . LEU A 1 205 ? -20.078 6.549 22.552 1.00 82.06 205 LEU A CA 1
ATOM 1587 C C . LEU A 1 205 ? -20.065 7.591 23.677 1.00 82.06 205 LEU A C 1
ATOM 1589 O O . LEU A 1 205 ? -21.045 7.700 24.408 1.00 82.06 205 LEU A O 1
ATOM 1593 N N . ALA A 1 206 ? -19.006 8.400 23.778 1.00 81.94 206 ALA A N 1
ATOM 1594 C CA . ALA A 1 206 ? -18.942 9.493 24.745 1.00 81.94 206 ALA A CA 1
ATOM 1595 C C . ALA A 1 206 ? -20.092 10.495 24.537 1.00 81.94 206 ALA A C 1
ATOM 1597 O O . ALA A 1 206 ? -20.741 10.901 25.501 1.00 81.94 206 ALA A O 1
ATOM 1598 N N . ARG A 1 207 ? -20.402 10.838 23.279 1.00 81.19 207 ARG A N 1
ATOM 1599 C CA . ARG A 1 207 ? -21.509 11.747 22.950 1.00 81.19 207 ARG A CA 1
ATOM 1600 C C . ARG A 1 207 ? -22.875 11.164 23.316 1.00 81.19 207 ARG A C 1
ATOM 1602 O O . ARG A 1 207 ? -23.663 11.861 23.945 1.00 81.19 207 ARG A O 1
ATOM 1609 N N . LEU A 1 208 ? -23.118 9.891 23.001 1.00 81.88 208 LEU A N 1
ATOM 1610 C CA . LEU A 1 208 ? -24.359 9.202 23.375 1.00 81.88 208 LEU A CA 1
ATOM 1611 C C . LEU A 1 208 ? -24.548 9.159 24.899 1.00 81.88 208 LEU A C 1
ATOM 1613 O O . LEU A 1 208 ? -25.620 9.492 25.389 1.00 81.88 208 LEU A O 1
ATOM 1617 N N . SER A 1 209 ? -23.487 8.856 25.655 1.00 77.00 209 SER A N 1
ATOM 1618 C CA . SER A 1 209 ? -23.554 8.830 27.124 1.00 77.00 209 SER A CA 1
ATOM 1619 C C . SER A 1 209 ? -23.831 10.199 27.760 1.00 77.00 209 SER A C 1
ATOM 1621 O O . SER A 1 209 ? -24.371 10.266 28.859 1.00 77.00 209 SER A O 1
ATOM 1623 N N . SER A 1 210 ? -23.485 11.298 27.078 1.00 72.38 210 SER A N 1
ATOM 1624 C CA . SER A 1 210 ? -23.781 12.659 27.549 1.00 72.38 210 SER A CA 1
ATOM 1625 C C . SER A 1 210 ? -25.214 13.113 27.260 1.00 72.38 210 SER A C 1
ATOM 1627 O O . SER A 1 210 ? -25.693 14.050 27.890 1.00 72.38 210 SER A O 1
ATOM 1629 N N . GLU A 1 211 ? -25.887 12.468 26.304 1.00 71.12 211 GLU A N 1
ATOM 1630 C CA . GLU A 1 211 ? -27.248 12.811 25.879 1.00 71.12 211 GLU A CA 1
ATOM 1631 C C . GLU A 1 211 ? -28.315 12.048 26.688 1.00 71.12 211 GLU A C 1
ATOM 1633 O O . GLU A 1 211 ? -29.438 12.526 26.827 1.00 71.12 211 GLU A O 1
ATOM 1638 N N . GLU A 1 212 ? -27.953 10.918 27.308 1.00 65.00 212 GLU A N 1
ATOM 1639 C CA . GLU A 1 212 ? -28.843 10.097 28.149 1.00 65.00 212 GLU A CA 1
ATOM 1640 C C . GLU A 1 212 ? -29.251 10.714 29.514 1.00 65.00 212 GLU A C 1
ATOM 1642 O O . GLU A 1 212 ? -29.878 10.025 30.321 1.00 65.00 212 GLU A O 1
ATOM 1647 N N . ASP A 1 213 ? -29.002 12.005 29.796 1.00 63.62 213 ASP A N 1
ATOM 1648 C CA . ASP A 1 213 ? -29.455 12.623 31.060 1.00 63.62 213 ASP A CA 1
ATOM 1649 C C . ASP A 1 213 ? -29.721 14.147 30.966 1.00 63.62 213 ASP A C 1
ATOM 1651 O O . ASP A 1 213 ? -28.785 14.953 30.938 1.00 63.62 213 ASP A O 1
ATOM 1655 N N . PRO A 1 214 ? -31.005 14.580 30.888 1.00 58.75 214 PRO A N 1
ATOM 1656 C CA . PRO A 1 214 ? -31.712 15.015 32.109 1.00 58.75 214 PRO A CA 1
ATOM 1657 C C . PRO A 1 214 ? -33.207 14.622 32.204 1.00 58.75 214 PRO A C 1
ATOM 1659 O O . PRO A 1 214 ? -33.899 15.074 33.121 1.00 58.75 214 PRO A O 1
ATOM 1662 N N . ILE A 1 215 ? -33.743 13.843 31.257 1.00 61.28 215 ILE A N 1
ATOM 1663 C CA . ILE A 1 215 ? -35.173 13.462 31.229 1.00 61.28 215 ILE A CA 1
ATOM 1664 C C . ILE A 1 215 ? -35.431 12.185 32.045 1.00 61.28 215 ILE A C 1
ATOM 1666 O O . ILE A 1 215 ? -36.454 12.094 32.719 1.00 61.28 215 ILE A O 1
ATOM 1670 N N . SER A 1 216 ? -34.489 11.240 32.060 1.00 58.34 216 SER A N 1
ATOM 1671 C CA . SER A 1 216 ? -34.586 9.979 32.811 1.00 58.34 216 SER A CA 1
ATOM 1672 C C . SER A 1 216 ? -34.519 10.172 34.333 1.00 58.34 216 SER A C 1
ATOM 1674 O O . SER A 1 216 ? -35.155 9.418 35.055 1.00 58.34 216 SER A O 1
ATOM 1676 N N . ARG A 1 217 ? -33.841 11.216 34.838 1.00 55.94 217 ARG A N 1
ATOM 1677 C CA . ARG A 1 217 ? -33.851 11.599 36.270 1.00 55.94 217 ARG A CA 1
ATOM 1678 C C . ARG A 1 217 ? -35.139 12.266 36.770 1.00 55.94 217 ARG A C 1
ATOM 1680 O O . ARG A 1 217 ? -35.237 12.542 37.965 1.00 55.94 217 ARG A O 1
ATOM 1687 N N . ARG A 1 218 ? -36.080 12.613 35.886 1.00 62.38 218 ARG A N 1
ATOM 1688 C CA . ARG A 1 218 ? -37.352 13.273 36.251 1.00 62.38 218 ARG A CA 1
ATOM 1689 C C . ARG A 1 218 ? -38.561 12.328 36.255 1.00 62.38 218 ARG A C 1
ATOM 1691 O O . ARG A 1 218 ? -39.660 12.800 36.544 1.00 62.38 218 ARG A O 1
ATOM 1698 N N . LEU A 1 219 ? -38.365 11.051 35.927 1.00 54.78 219 LEU A N 1
ATOM 1699 C CA . LEU A 1 219 ? -39.357 9.975 36.028 1.00 54.78 219 LEU A CA 1
ATOM 1700 C C . LEU A 1 219 ? -38.986 9.050 37.188 1.00 54.78 219 LEU A C 1
ATOM 1702 O O . LEU A 1 219 ? -39.927 8.560 37.846 1.00 54.78 219 LEU A O 1
#

Secondary structure (DSSP, 8-state):
------------S-------THHHHHHHHHHHHHHHHHHHHHTTS-------S--GGGS-HHHHHHHHHHHHHHHHHHHHHHHHHHHHTT---SSSS---HHHHHHHHHHHHHHHHHHHHHGGGSS--SHHHHHHHHHHHHHHHHHHHHHHHHHHSTTTHHHHHHHHHHHHHHH-HHHHHHHHHHHHHHHHHHHHHHHHHHHHHHHHHHHHS-SSGGG-

Sequence (219 aa):
MRMCGFDGLDSFLGKKAGRPATFETQCFLDEFSILLHSIWYDLRLYQVPMFSGFKLSDLTQGEKALLASYACAGAVGAWTSHIVAHRLLGRDAVLSNTLGIFEIWTLCAGAIGAILAIYLNRRWFGHLGFTGFKFTLVAVLNTTFVATLIGGTLALPIFGTMFGPLAITGTFWSSPPVLYLWLASLLGANYAYGLYRKERASVFLARLSSEEDPISRRL

pLDDT: mean 75.47, std 20.14, range [30.7, 95.94]

Radius of gyration: 22.84 Å; chains: 1; bounding box: 64×68×59 Å

Foldseek 3Di:
DDDDDDDDPDDDDDDDDDDPPVPVVVVVVVVVVVVVVVLVVVVPPDPDPLDDDDDPVPDDPLNVLLVVLLVLQLQLQLVLQLLLVCVVVVPPDSDPDDCDPLNVQLSNLRSVLLNVLCVSLLVLAQDDDPVNVVSLVVSLVSSQLSSQQRSQCSSPPPVSNVVSSVSSVVVCVVDVVSVVSNSVSSVSNSVSSNVNVVVVVVVVVVVVVVVPDDPVVVD